Protein AF-A0A2N1RBL4-F1 (afdb_monomer_lite)

Secondary structure (DSSP, 8-state):
-----PPP-----------------S--------EEE-S-BTTTB-SSHHHHHHHHHS---TTPPPPPPPP-SSSEEEEE--S-HHHHHHHHHHHHHGGGG---SEEEEEEE--SPPPHHHHTTT--EEE-S-SEEEETTEEEEB-HHHHHHHHHHTTTTEEE-HHHHHH--TTGGGHHHHHHH-TTS-EEEEEE--SSHHHHHHHHHHHHHHHHH-TTEEEEEE--TT-HHHHHHHHHHHTTGGG-EEE-SSPPPP--------

pLDDT: mean 78.53, std 24.07, range [22.88, 98.62]

Radius of gyration: 20.46 Å; chains: 1; bounding box: 73×68×42 Å

Structure (mmCIF, N/CA/C/O backbone):
data_AF-A0A2N1RBL4-F1
#
_entry.id   AF-A0A2N1RBL4-F1
#
loop_
_atom_site.group_PDB
_atom_site.id
_atom_site.type_symbol
_atom_site.label_atom_id
_atom_site.label_alt_id
_atom_site.label_comp_id
_atom_site.label_asym_id
_atom_site.label_entity_id
_atom_site.label_seq_id
_atom_site.pdbx_PDB_ins_code
_atom_site.Cartn_x
_atom_site.Cartn_y
_atom_site.Cartn_z
_atom_site.occupancy
_atom_site.B_iso_or_equiv
_atom_site.auth_seq_id
_atom_site.auth_comp_id
_atom_site.auth_asym_id
_atom_site.auth_atom_id
_atom_site.pdbx_PDB_model_num
ATOM 1 N N . MET A 1 1 ? 53.430 10.108 20.666 1.00 41.19 1 MET A N 1
ATOM 2 C CA . MET A 1 1 ? 52.290 10.281 19.741 1.00 41.19 1 MET A CA 1
ATOM 3 C C . MET A 1 1 ? 51.708 8.903 19.470 1.00 41.19 1 MET A C 1
ATOM 5 O O . MET A 1 1 ? 52.152 8.215 18.561 1.00 41.19 1 MET A O 1
ATOM 9 N N . GLU A 1 2 ? 50.808 8.464 20.346 1.00 29.45 2 GLU A N 1
ATOM 10 C CA . GLU A 1 2 ? 50.141 7.161 20.265 1.00 29.45 2 GLU A CA 1
ATOM 11 C C . GLU A 1 2 ? 48.990 7.229 19.254 1.00 29.45 2 GLU A C 1
ATOM 13 O O . GLU A 1 2 ? 48.161 8.137 19.302 1.00 29.45 2 GLU A O 1
ATOM 18 N N . LYS A 1 3 ? 48.961 6.282 18.311 1.00 28.50 3 LYS A N 1
ATOM 19 C CA . LYS A 1 3 ? 47.853 6.088 17.370 1.00 28.50 3 LYS A CA 1
ATOM 20 C C . LYS A 1 3 ? 46.799 5.205 18.033 1.00 28.50 3 LYS A C 1
ATOM 22 O O . LYS A 1 3 ? 47.035 4.018 18.242 1.00 28.50 3 LYS A O 1
ATOM 27 N N . LEU A 1 4 ? 45.638 5.782 18.324 1.00 24.64 4 LEU A N 1
ATOM 28 C CA . LEU A 1 4 ? 44.443 5.050 18.729 1.00 24.64 4 LEU A CA 1
ATOM 29 C C . LEU A 1 4 ? 43.811 4.419 17.473 1.00 24.64 4 LEU A C 1
ATOM 31 O O . LEU A 1 4 ? 43.318 5.132 16.602 1.00 24.64 4 LEU A O 1
ATOM 35 N N . VAL A 1 5 ? 43.851 3.091 17.359 1.00 29.20 5 VAL A N 1
ATOM 36 C CA . VAL A 1 5 ? 43.103 2.330 16.345 1.00 29.20 5 VAL A CA 1
ATOM 37 C C . VAL A 1 5 ? 41.877 1.744 17.037 1.00 29.20 5 VAL A C 1
ATOM 39 O O . VAL A 1 5 ? 41.992 0.819 17.839 1.00 29.20 5 VAL A O 1
ATOM 42 N N . LEU A 1 6 ? 40.702 2.308 16.761 1.00 26.89 6 LEU A N 1
ATOM 43 C CA . LEU A 1 6 ? 39.425 1.771 17.225 1.00 26.89 6 LEU A CA 1
ATOM 44 C C . LEU A 1 6 ? 39.027 0.596 16.326 1.00 26.89 6 LEU A C 1
ATOM 46 O O . LEU A 1 6 ? 38.818 0.763 15.127 1.00 26.89 6 LEU A O 1
ATOM 50 N N . SER A 1 7 ? 38.946 -0.598 16.913 1.00 26.72 7 SER A N 1
ATOM 51 C CA . SER A 1 7 ? 38.422 -1.799 16.260 1.00 26.72 7 SER A CA 1
ATOM 52 C C . SER A 1 7 ? 36.915 -1.906 16.503 1.00 26.72 7 SER A C 1
ATOM 54 O O . SER A 1 7 ? 36.444 -1.796 17.633 1.00 26.72 7 SER A O 1
ATOM 56 N N . PHE A 1 8 ? 36.152 -2.099 15.427 1.00 25.06 8 PHE A N 1
ATOM 57 C CA . PHE A 1 8 ? 34.706 -2.308 15.464 1.00 25.06 8 PHE A CA 1
ATOM 58 C C . PHE A 1 8 ? 34.424 -3.817 15.528 1.00 25.06 8 PHE A C 1
ATOM 60 O O . PHE A 1 8 ? 34.928 -4.582 14.708 1.00 25.06 8 PHE A O 1
ATOM 67 N N . GLN A 1 9 ? 33.629 -4.256 16.503 1.00 28.84 9 GLN A N 1
ATOM 68 C CA . GLN A 1 9 ? 33.127 -5.630 16.615 1.00 28.84 9 GLN A CA 1
ATOM 69 C C . GLN A 1 9 ? 31.594 -5.579 16.556 1.00 28.84 9 GLN A C 1
ATOM 71 O O . GLN A 1 9 ? 30.995 -4.959 17.439 1.00 28.84 9 GLN A O 1
ATOM 76 N N . PRO A 1 10 ? 30.922 -6.225 15.586 1.00 32.78 10 PRO A N 1
ATOM 77 C CA . PRO A 1 10 ? 29.471 -6.299 15.601 1.00 32.78 10 PRO A CA 1
ATOM 78 C C . PRO A 1 10 ? 29.030 -7.410 16.564 1.00 32.78 10 PRO A C 1
ATOM 80 O O . PRO A 1 10 ? 29.245 -8.598 16.327 1.00 32.78 10 PRO A O 1
ATOM 83 N N . LYS A 1 11 ? 28.384 -7.030 17.671 1.00 33.91 11 LYS A N 1
ATOM 84 C CA . LYS A 1 11 ? 27.579 -7.945 18.489 1.00 33.91 11 LYS A CA 1
ATOM 85 C C . LYS A 1 11 ? 26.105 -7.737 18.156 1.00 33.91 11 LYS A C 1
ATOM 87 O O . LYS A 1 11 ? 25.535 -6.746 18.594 1.00 33.91 11 LYS A O 1
ATOM 92 N N . ARG A 1 12 ? 25.475 -8.721 17.511 1.00 32.00 12 ARG A N 1
ATOM 93 C CA . ARG A 1 12 ? 24.141 -9.231 17.884 1.00 32.00 12 ARG A CA 1
ATOM 94 C C . ARG A 1 12 ? 23.863 -10.539 17.139 1.00 32.00 12 ARG A C 1
ATOM 96 O O . ARG A 1 12 ? 23.992 -10.624 15.926 1.00 32.00 12 ARG A O 1
ATOM 103 N N . LYS A 1 13 ? 23.562 -11.584 17.915 1.00 32.25 13 LYS A N 1
ATOM 104 C CA . LYS A 1 13 ? 23.229 -12.930 17.438 1.00 32.25 13 LYS A CA 1
ATOM 105 C C . LYS A 1 13 ? 21.831 -12.907 16.820 1.00 32.25 13 LYS A C 1
ATOM 107 O O . LYS A 1 13 ? 20.878 -12.574 17.516 1.00 32.25 13 LYS A O 1
ATOM 112 N N . ILE A 1 14 ? 21.724 -13.317 15.561 1.00 34.28 14 ILE A N 1
ATOM 113 C CA . ILE A 1 14 ? 20.461 -13.694 14.918 1.00 34.28 14 ILE A CA 1
ATOM 114 C C . ILE A 1 14 ? 19.936 -14.943 15.641 1.00 34.28 14 ILE A C 1
ATOM 116 O O . ILE A 1 14 ? 20.649 -15.945 15.740 1.00 34.28 14 ILE A O 1
ATOM 120 N N . SER A 1 15 ? 18.718 -14.897 16.185 1.00 31.59 15 SER A N 1
ATOM 121 C CA . SER A 1 15 ? 18.073 -16.079 16.760 1.00 31.59 15 SER A CA 1
ATOM 122 C C . SER A 1 15 ? 17.459 -16.920 15.640 1.00 31.59 15 SER A C 1
ATOM 124 O O . SER A 1 15 ? 16.435 -16.552 15.074 1.00 31.59 15 SER A O 1
ATOM 126 N N . GLN A 1 16 ? 18.079 -18.055 15.323 1.00 34.53 16 GLN A N 1
ATOM 127 C CA . GLN A 1 16 ? 17.498 -19.074 14.448 1.00 34.53 16 GLN A CA 1
ATOM 128 C C . GLN A 1 16 ? 16.588 -19.986 15.282 1.00 34.53 16 GLN A C 1
ATOM 130 O O . GLN A 1 16 ? 17.065 -20.654 16.202 1.00 34.53 16 GLN A O 1
ATOM 135 N N . SER A 1 17 ? 15.294 -20.046 14.975 1.00 32.19 17 SER A N 1
ATOM 136 C CA . SER A 1 17 ? 14.406 -21.094 15.487 1.00 32.19 17 SER A CA 1
ATOM 137 C C . SER A 1 17 ? 14.477 -22.309 14.554 1.00 32.19 17 SER A C 1
ATOM 139 O O . SER A 1 17 ? 14.333 -22.201 13.338 1.00 32.19 17 SER A O 1
ATOM 141 N N . ARG A 1 18 ? 14.777 -23.484 15.120 1.00 28.66 18 ARG A N 1
ATOM 142 C CA . ARG A 1 18 ? 14.965 -24.744 14.389 1.00 28.66 18 ARG A CA 1
ATOM 143 C C . ARG A 1 18 ? 13.732 -25.622 14.579 1.00 28.66 18 ARG A C 1
ATOM 145 O O . ARG A 1 18 ? 13.537 -26.157 15.665 1.00 28.66 18 ARG A O 1
ATOM 152 N N . TRP A 1 19 ? 12.952 -25.818 13.521 1.00 34.06 19 TRP A N 1
ATOM 153 C CA . TRP A 1 19 ? 11.928 -26.862 13.458 1.00 34.06 19 TRP A CA 1
ATOM 154 C C . TRP A 1 19 ? 12.437 -27.985 12.555 1.00 34.06 19 TRP A C 1
ATOM 156 O O . TRP A 1 19 ? 12.765 -27.752 11.395 1.00 34.06 19 TRP A O 1
ATOM 166 N N . THR A 1 20 ? 12.560 -29.198 13.094 1.00 29.75 20 THR A N 1
ATOM 167 C CA . THR A 1 20 ? 12.921 -30.394 12.322 1.00 29.75 20 THR A CA 1
ATOM 168 C C . THR A 1 20 ? 11.678 -31.242 12.102 1.00 29.75 20 THR A C 1
ATOM 170 O O . THR A 1 20 ? 11.173 -31.841 13.051 1.00 29.75 20 THR A O 1
ATOM 173 N N . THR A 1 21 ? 11.206 -31.342 10.863 1.00 34.72 21 THR A N 1
ATOM 174 C CA . THR A 1 21 ? 10.344 -32.451 10.448 1.00 34.72 21 THR A CA 1
ATOM 175 C C . THR A 1 21 ? 11.238 -33.616 10.031 1.00 34.72 21 THR A C 1
ATOM 177 O O . THR A 1 21 ? 12.222 -33.456 9.307 1.00 34.72 21 THR A O 1
ATOM 180 N N . SER A 1 22 ? 10.962 -34.795 10.579 1.00 35.44 22 SER A N 1
ATOM 181 C CA . SER A 1 22 ? 11.717 -36.010 10.296 1.00 35.44 22 SER A CA 1
ATOM 182 C C . SER A 1 22 ? 11.120 -36.728 9.087 1.00 35.44 22 SER A C 1
ATOM 184 O O . SER A 1 22 ? 9.918 -36.958 9.024 1.00 35.44 22 SER A O 1
ATOM 186 N N . GLY A 1 23 ? 11.989 -37.122 8.152 1.00 35.78 23 GLY A N 1
ATOM 187 C CA . GLY A 1 23 ? 11.701 -38.181 7.186 1.00 35.78 23 GLY A CA 1
ATOM 188 C C . GLY A 1 23 ? 11.411 -37.731 5.756 1.00 35.78 23 GLY A C 1
ATOM 189 O O . GLY A 1 23 ? 10.268 -37.770 5.329 1.00 35.78 23 GLY A O 1
ATOM 190 N N . CYS A 1 24 ? 12.460 -37.386 5.004 1.00 32.69 24 CYS A N 1
ATOM 191 C CA . CYS A 1 24 ? 12.748 -37.875 3.643 1.00 32.69 24 CYS A CA 1
ATOM 192 C C . CYS A 1 24 ? 14.072 -37.251 3.166 1.00 32.69 24 CYS A C 1
ATOM 194 O O . CYS A 1 24 ? 14.292 -36.050 3.302 1.00 32.69 24 CYS A O 1
ATOM 196 N N . LYS A 1 25 ? 14.995 -38.067 2.643 1.00 44.09 25 LYS A N 1
ATOM 197 C CA . LYS A 1 25 ? 16.230 -37.576 2.013 1.00 44.09 25 LYS A CA 1
ATOM 198 C C . LYS A 1 25 ? 15.869 -36.884 0.697 1.00 44.09 25 LYS A C 1
ATOM 200 O O . LYS A 1 25 ? 15.376 -37.549 -0.205 1.00 44.09 25 LYS A O 1
ATOM 205 N N . GLY A 1 26 ? 16.188 -35.599 0.583 1.00 39.34 26 GLY A N 1
ATOM 206 C CA . GLY A 1 26 ? 16.157 -34.869 -0.684 1.00 39.34 26 GLY A CA 1
ATOM 207 C C . GLY A 1 26 ? 15.805 -33.403 -0.483 1.00 39.34 26 GLY A C 1
ATOM 208 O O . GLY A 1 26 ? 14.635 -33.064 -0.494 1.00 39.34 26 GLY A O 1
ATOM 209 N N . TYR A 1 27 ? 16.833 -32.571 -0.286 1.00 35.19 27 TYR A N 1
ATOM 210 C CA . TYR A 1 27 ? 16.792 -31.102 -0.290 1.00 35.19 27 TYR A CA 1
ATOM 211 C C . TYR A 1 27 ? 15.695 -30.458 0.577 1.00 35.19 27 TYR A C 1
ATOM 213 O O . TYR A 1 27 ? 14.603 -30.149 0.114 1.00 35.19 27 TYR A O 1
ATOM 221 N N . SER A 1 28 ? 16.019 -30.140 1.835 1.00 36.28 28 SER A N 1
ATOM 222 C CA . SER A 1 28 ? 15.270 -29.110 2.556 1.00 36.28 28 SER A CA 1
ATOM 223 C C . SER A 1 28 ? 15.621 -27.758 1.934 1.00 36.28 28 SER A C 1
ATOM 225 O O . SER A 1 28 ? 16.677 -27.198 2.237 1.00 36.28 28 SER A O 1
ATOM 227 N N . LEU A 1 29 ? 14.768 -27.241 1.049 1.00 40.47 29 LEU A N 1
ATOM 228 C CA . LEU A 1 29 ? 14.768 -25.816 0.740 1.00 40.47 29 LEU A CA 1
ATOM 229 C C . LEU A 1 29 ? 14.481 -25.095 2.061 1.00 40.47 29 LEU A C 1
ATOM 231 O O . LEU A 1 29 ? 13.359 -25.119 2.562 1.00 40.47 29 LEU A O 1
ATOM 235 N N . GLN A 1 30 ? 15.513 -24.517 2.676 1.00 39.03 30 GLN A N 1
ATOM 236 C CA . GLN A 1 30 ? 15.299 -23.526 3.718 1.00 39.03 30 GLN A CA 1
ATOM 237 C C . GLN A 1 30 ? 14.756 -22.292 3.007 1.00 39.03 30 GLN A C 1
ATOM 239 O O . GLN A 1 30 ? 15.516 -21.476 2.498 1.00 39.03 30 GLN A O 1
ATOM 244 N N . VAL A 1 31 ? 13.431 -22.196 2.908 1.00 45.84 31 VAL A N 1
ATOM 245 C CA . VAL A 1 31 ? 12.782 -20.940 2.547 1.00 45.84 31 VAL A CA 1
ATOM 246 C C . VAL A 1 31 ? 12.999 -20.021 3.739 1.00 45.84 31 VAL A C 1
ATOM 248 O O . VAL A 1 31 ? 12.303 -20.107 4.750 1.00 45.84 31 VAL A O 1
ATOM 251 N N . THR A 1 32 ? 14.045 -19.206 3.673 1.00 48.72 32 THR A N 1
ATOM 252 C CA . THR A 1 32 ? 14.208 -18.092 4.602 1.00 48.72 32 THR A CA 1
ATOM 253 C C . THR A 1 32 ? 13.066 -17.138 4.289 1.00 48.72 32 THR A C 1
ATOM 255 O O . THR A 1 32 ? 13.082 -16.497 3.244 1.00 48.72 32 THR A O 1
ATOM 258 N N . MET A 1 33 ? 12.034 -17.104 5.133 1.00 56.66 33 MET A N 1
ATOM 259 C CA . MET A 1 33 ? 10.999 -16.080 5.020 1.00 56.66 33 MET A CA 1
ATOM 260 C C . MET A 1 33 ? 11.686 -14.740 5.278 1.00 56.66 33 MET A C 1
ATOM 262 O O . MET A 1 33 ? 12.126 -14.464 6.395 1.00 56.66 33 MET A O 1
ATOM 266 N N . THR A 1 34 ? 11.861 -13.951 4.224 1.00 75.62 34 THR A N 1
ATOM 267 C CA . THR A 1 34 ? 12.304 -12.564 4.320 1.00 75.62 34 THR A CA 1
ATOM 268 C C . THR A 1 34 ? 11.145 -11.729 4.855 1.00 75.62 34 THR A C 1
ATOM 270 O O . THR A 1 34 ? 9.982 -11.915 4.468 1.00 75.62 34 THR A O 1
ATOM 273 N N . HIS A 1 35 ? 11.462 -10.908 5.855 1.00 90.12 35 HIS A N 1
ATOM 274 C CA . HIS A 1 35 ? 10.525 -10.028 6.537 1.00 90.12 35 HIS A CA 1
ATOM 275 C C . HIS A 1 35 ? 11.004 -8.589 6.342 1.00 90.12 35 HIS A C 1
ATOM 277 O O . HIS A 1 35 ? 12.156 -8.282 6.664 1.00 90.12 35 HIS A O 1
ATOM 283 N N . LEU A 1 36 ? 10.103 -7.712 5.910 1.00 95.06 36 LEU A N 1
ATOM 284 C CA . LEU A 1 36 ? 10.269 -6.276 6.082 1.00 95.06 36 LEU A CA 1
ATOM 285 C C . LEU A 1 36 ? 10.003 -5.913 7.541 1.00 95.06 36 LEU A C 1
ATOM 287 O O . LEU A 1 36 ? 9.156 -6.517 8.205 1.00 95.06 36 LEU A O 1
ATOM 291 N N . ILE A 1 37 ? 10.716 -4.910 8.032 1.00 95.75 37 ILE A N 1
ATOM 292 C CA . ILE A 1 37 ? 10.518 -4.328 9.356 1.00 95.75 37 ILE A CA 1
ATOM 293 C C . ILE A 1 37 ? 10.212 -2.850 9.137 1.00 95.75 37 ILE A C 1
ATOM 295 O O . ILE A 1 37 ? 10.810 -2.211 8.279 1.00 95.75 37 ILE A O 1
ATOM 299 N N . SER A 1 38 ? 9.239 -2.323 9.870 1.00 95.19 38 SER A N 1
ATOM 300 C CA . SER A 1 38 ? 8.962 -0.892 9.922 1.00 95.19 38 SER A CA 1
ATOM 301 C C . SER A 1 38 ? 10.150 -0.121 10.501 1.00 95.19 38 SER A C 1
ATOM 303 O O . SER A 1 38 ? 10.511 -0.332 11.660 1.00 95.19 38 SER A O 1
ATOM 305 N N . GLU A 1 39 ? 10.708 0.804 9.725 1.00 94.75 39 GLU A N 1
ATOM 306 C CA . GLU A 1 39 ? 11.885 1.603 10.104 1.00 94.75 39 GLU A CA 1
ATOM 307 C C . GLU A 1 39 ? 11.504 3.022 10.576 1.00 94.75 39 GLU A C 1
ATOM 309 O O . GLU A 1 39 ? 12.316 3.725 11.180 1.00 94.75 39 GLU A O 1
ATOM 314 N N . HIS A 1 40 ? 10.254 3.452 10.358 1.00 96.06 40 HIS A N 1
ATOM 315 C CA . HIS A 1 40 ? 9.807 4.835 10.585 1.00 96.06 40 HIS A CA 1
ATOM 316 C C . HIS A 1 40 ? 8.926 5.015 11.836 1.00 96.06 40 HIS A C 1
ATOM 318 O O . HIS A 1 40 ? 8.487 6.132 12.156 1.00 96.06 40 HIS A O 1
ATOM 324 N N . ALA A 1 41 ? 8.686 3.930 12.575 1.00 95.50 41 ALA A N 1
ATOM 325 C CA . ALA A 1 41 ? 8.018 3.952 13.870 1.00 95.50 41 ALA A CA 1
ATOM 326 C C . ALA A 1 41 ? 8.821 4.756 14.911 1.00 95.50 41 ALA A C 1
ATOM 328 O O . ALA A 1 41 ? 10.034 4.625 15.041 1.00 95.50 41 ALA A O 1
ATOM 329 N N . GLY A 1 42 ? 8.133 5.584 15.692 1.00 94.88 42 GLY A N 1
ATOM 330 C CA . GLY A 1 42 ? 8.728 6.539 16.632 1.00 94.88 42 GLY A CA 1
ATOM 331 C C . GLY A 1 42 ? 9.190 7.853 15.989 1.00 94.88 42 GLY A C 1
ATOM 332 O O . GLY A 1 42 ? 9.529 8.782 16.717 1.00 94.88 42 GLY A O 1
ATOM 333 N N . ILE A 1 43 ? 9.173 7.952 14.653 1.00 94.44 43 ILE A N 1
ATOM 334 C CA . ILE A 1 43 ? 9.518 9.172 13.906 1.00 94.44 43 ILE A CA 1
ATOM 335 C C . ILE A 1 43 ? 8.262 9.767 13.271 1.00 94.44 43 ILE A C 1
ATOM 337 O O . ILE A 1 43 ? 7.913 10.918 13.534 1.00 94.44 43 ILE A O 1
ATOM 341 N N . LEU A 1 44 ? 7.568 8.984 12.439 1.00 95.94 44 LEU A N 1
ATOM 342 C CA . LEU A 1 44 ? 6.414 9.465 11.673 1.00 95.94 44 LEU A CA 1
ATOM 343 C C . LEU A 1 44 ? 5.069 9.066 12.299 1.00 95.94 44 LEU A C 1
ATOM 345 O O . LEU A 1 44 ? 4.053 9.716 12.054 1.00 95.94 44 LEU A O 1
ATOM 349 N N . TYR A 1 45 ? 5.065 8.028 13.131 1.00 95.88 45 TYR A N 1
ATOM 350 C CA . TYR A 1 45 ? 3.921 7.539 13.902 1.00 95.88 45 TYR A CA 1
ATOM 351 C C . TYR A 1 45 ? 4.426 6.838 15.175 1.00 95.88 45 TYR A C 1
ATOM 353 O O . TYR A 1 45 ? 5.601 6.473 15.219 1.00 95.88 45 TYR A O 1
ATOM 361 N N . PRO A 1 46 ? 3.606 6.642 16.223 1.00 95.06 46 PRO A N 1
ATOM 362 C CA . PRO A 1 46 ? 4.091 6.048 17.469 1.00 95.06 46 PRO A CA 1
ATOM 363 C C . PRO A 1 46 ? 4.595 4.613 17.315 1.00 95.06 46 PRO A C 1
ATOM 365 O O . PRO A 1 46 ? 3.973 3.791 16.642 1.00 95.06 46 PRO A O 1
ATOM 368 N N . SER A 1 47 ? 5.701 4.306 17.992 1.00 95.12 47 SER A N 1
ATOM 369 C CA . SER A 1 47 ? 6.205 2.938 18.152 1.00 95.12 47 SER A CA 1
ATOM 370 C C . SER A 1 47 ? 5.564 2.201 19.331 1.00 95.12 47 SER A C 1
ATOM 372 O O . SER A 1 47 ? 5.634 0.976 19.388 1.00 95.12 47 SER A O 1
ATOM 374 N N . ASP A 1 48 ? 4.928 2.914 20.264 1.00 95.69 48 ASP A N 1
ATOM 375 C CA . ASP A 1 48 ? 4.175 2.296 21.352 1.00 95.69 48 ASP A CA 1
ATOM 376 C C . ASP A 1 48 ? 2.817 1.778 20.855 1.00 95.69 48 ASP A C 1
ATOM 378 O O . ASP A 1 48 ? 2.023 2.510 20.259 1.00 95.69 48 ASP A O 1
ATOM 382 N N . LEU A 1 49 ? 2.541 0.496 21.110 1.00 92.31 49 LEU A N 1
ATOM 383 C CA . LEU A 1 49 ? 1.334 -0.181 20.632 1.00 92.31 49 LEU A CA 1
ATOM 384 C C . LEU A 1 49 ? 0.051 0.408 21.236 1.00 92.31 49 LEU A C 1
ATOM 386 O O . LEU A 1 49 ? -0.978 0.461 20.556 1.00 92.31 49 LEU A O 1
ATOM 390 N N . GLN A 1 50 ? 0.088 0.818 22.505 1.00 91.69 50 GLN A N 1
ATOM 391 C CA . GLN A 1 50 ? -1.084 1.362 23.179 1.00 91.69 50 GLN A CA 1
ATOM 392 C C . GLN A 1 50 ? -1.404 2.757 22.636 1.00 91.69 50 GLN A C 1
ATOM 394 O O . GLN A 1 50 ? -2.544 3.002 22.236 1.00 91.69 50 GLN A O 1
ATOM 399 N N . GLU A 1 51 ? -0.400 3.629 22.545 1.00 92.94 51 GLU A N 1
ATOM 400 C CA . GLU A 1 51 ? -0.527 4.962 21.957 1.00 92.94 51 GLU A CA 1
ATOM 401 C C . GLU A 1 51 ? -1.039 4.880 20.511 1.00 92.94 51 GLU A C 1
ATOM 403 O O . GLU A 1 51 ? -2.017 5.543 20.149 1.00 92.94 51 GLU A O 1
ATOM 408 N N . LEU A 1 52 ? -0.440 4.004 19.698 1.00 92.56 52 LEU A N 1
ATOM 409 C CA . LEU A 1 52 ? -0.850 3.766 18.315 1.00 92.56 52 LEU A CA 1
ATOM 410 C C . LEU A 1 52 ? -2.309 3.299 18.232 1.00 92.56 52 LEU A C 1
ATOM 412 O O . LEU A 1 52 ? -3.094 3.809 17.427 1.00 92.56 52 LEU A O 1
ATOM 416 N N . GLY A 1 53 ? -2.695 2.358 19.096 1.00 89.69 53 GLY A N 1
ATOM 417 C CA . GLY A 1 53 ? -4.066 1.875 19.203 1.00 89.69 53 GLY A CA 1
ATOM 418 C C . GLY A 1 53 ? -5.048 2.995 19.540 1.00 89.69 53 GLY A C 1
ATOM 419 O O . GLY A 1 53 ? -6.073 3.133 18.871 1.00 89.69 53 GLY A O 1
ATOM 420 N N . GLU A 1 54 ? -4.739 3.832 20.527 1.00 89.19 54 GLU A N 1
ATOM 421 C CA . GLU A 1 54 ? -5.581 4.963 20.929 1.00 89.19 54 GLU A CA 1
ATOM 422 C C . GLU A 1 54 ? -5.717 6.007 19.810 1.00 89.19 54 GLU A C 1
ATOM 424 O O . GLU A 1 54 ? -6.825 6.486 19.541 1.00 89.19 54 GLU A O 1
ATOM 429 N N . LEU A 1 55 ? -4.631 6.316 19.096 1.00 88.69 55 LEU A N 1
ATOM 430 C CA . LEU A 1 55 ? -4.646 7.241 17.958 1.00 88.69 55 LEU A CA 1
ATOM 431 C C . LEU A 1 55 ? -5.397 6.706 16.739 1.00 88.69 55 LEU A C 1
ATOM 433 O O . LEU A 1 55 ? -5.910 7.501 15.958 1.00 88.69 55 LEU A O 1
ATOM 437 N N . ILE A 1 56 ? -5.534 5.400 16.551 1.00 87.50 56 ILE A N 1
ATOM 438 C CA . ILE A 1 56 ? -6.307 4.870 15.415 1.00 87.50 56 ILE A CA 1
ATOM 439 C C . ILE A 1 56 ? -7.775 4.652 15.804 1.00 87.50 56 ILE A C 1
ATOM 441 O O . ILE A 1 56 ? -8.667 4.791 14.970 1.00 87.50 56 ILE A O 1
ATOM 445 N N . THR A 1 57 ? -8.047 4.335 17.074 1.00 77.38 57 THR A N 1
ATOM 446 C CA . THR A 1 57 ? -9.365 3.844 17.521 1.00 77.38 57 THR A CA 1
ATOM 447 C C . THR A 1 57 ? -10.205 4.835 18.301 1.00 77.38 57 THR A C 1
ATOM 449 O O . THR A 1 57 ? -11.401 4.578 18.473 1.00 77.38 57 THR A O 1
ATOM 452 N N . SER A 1 58 ? -9.626 5.920 18.827 1.00 58.69 58 SER A N 1
ATOM 453 C CA . SER A 1 58 ? -10.401 6.799 19.698 1.00 58.69 58 SER A CA 1
ATOM 454 C C . SER A 1 58 ? -11.634 7.307 18.956 1.00 58.69 58 SER A C 1
ATOM 456 O O . SER A 1 58 ? -11.513 7.761 17.817 1.00 58.69 58 SER A O 1
ATOM 458 N N . LYS A 1 59 ? -12.795 7.284 19.631 1.00 59.72 59 LYS A N 1
ATOM 459 C CA . LYS A 1 59 ? -13.997 8.017 19.206 1.00 59.72 59 LYS A CA 1
ATOM 460 C C . LYS A 1 59 ? -13.594 9.387 18.665 1.00 59.72 59 LYS A C 1
ATOM 462 O O . LYS A 1 59 ? -12.678 9.991 19.227 1.00 59.72 59 LYS A O 1
ATOM 467 N N . TRP A 1 60 ? -14.292 9.836 17.621 1.00 61.44 60 TRP A N 1
ATOM 468 C CA . TRP A 1 60 ? -14.068 11.131 16.981 1.00 61.44 60 TRP A CA 1
ATOM 469 C C . TRP A 1 60 ? -13.725 12.202 18.022 1.00 61.44 60 TRP A C 1
ATOM 471 O O . TRP A 1 60 ? -14.511 12.470 18.935 1.00 61.44 60 TRP A O 1
ATOM 481 N N . ARG A 1 61 ? -12.510 12.734 17.938 1.00 64.44 61 ARG A N 1
ATOM 482 C CA . ARG A 1 61 ? -11.968 13.751 18.835 1.00 64.44 61 ARG A CA 1
ATOM 483 C C . ARG A 1 61 ? -12.306 15.139 18.302 1.00 64.44 61 ARG A C 1
ATOM 485 O O . ARG A 1 61 ? -12.640 15.322 17.133 1.00 64.44 61 ARG A O 1
ATOM 492 N N . ALA A 1 62 ? -12.186 16.141 19.168 1.00 53.94 62 ALA A N 1
ATOM 493 C CA . ALA A 1 62 ? -12.178 17.529 18.723 1.00 53.94 62 ALA A CA 1
ATOM 494 C C . ALA A 1 62 ? -11.048 17.720 17.693 1.00 53.94 62 ALA A C 1
ATOM 496 O O . ALA A 1 62 ? -9.895 17.418 17.993 1.00 53.94 62 ALA A O 1
ATOM 497 N N . GLY A 1 63 ? -11.393 18.181 16.488 1.00 62.22 63 GLY A N 1
ATOM 498 C CA . GLY A 1 63 ? -10.464 18.311 15.359 1.00 62.22 63 GLY A CA 1
ATOM 499 C C . GLY A 1 63 ? -10.521 17.173 14.332 1.00 62.22 63 GLY A C 1
ATOM 500 O O . GLY A 1 63 ? -9.949 17.328 13.256 1.00 62.22 63 GLY A O 1
ATOM 501 N N . ASP A 1 64 ? -11.235 16.073 14.602 1.00 72.62 64 ASP A N 1
ATOM 502 C CA . ASP A 1 64 ? -11.483 15.062 13.571 1.00 72.62 64 ASP A CA 1
ATOM 503 C C . ASP A 1 64 ? -12.448 15.611 12.507 1.00 72.62 64 ASP A C 1
ATOM 505 O O . ASP A 1 64 ? -13.459 16.255 12.807 1.00 72.62 64 ASP A O 1
ATOM 509 N N . LEU A 1 65 ? -12.133 15.340 11.242 1.00 79.06 65 LEU A N 1
ATOM 510 C CA . LEU A 1 65 ? -12.971 15.711 10.104 1.00 79.06 65 LEU A CA 1
ATOM 511 C C . LEU A 1 65 ? -14.223 14.821 10.064 1.00 79.06 65 LEU A C 1
ATOM 513 O O . LEU A 1 65 ? -14.135 13.651 10.434 1.00 79.06 65 LEU A O 1
ATOM 517 N N . PRO A 1 66 ? -15.394 15.311 9.615 1.00 82.25 66 PRO A N 1
ATOM 518 C CA . PRO A 1 66 ? -16.623 14.512 9.597 1.00 82.25 66 PRO A CA 1
ATOM 519 C C . PRO A 1 66 ? -16.438 13.213 8.794 1.00 82.25 66 PRO A C 1
ATOM 521 O O . PRO A 1 66 ? -15.730 13.236 7.786 1.00 82.25 66 PRO A O 1
ATOM 524 N N . PRO A 1 67 ? -17.056 12.086 9.194 1.00 81.56 67 PRO A N 1
ATOM 525 C CA . PRO A 1 67 ? -16.900 10.827 8.473 1.00 81.56 67 PRO A CA 1
ATOM 526 C C . PRO A 1 67 ? -17.367 10.968 7.021 1.00 81.56 67 PRO A C 1
ATOM 528 O O . PRO A 1 67 ? -18.318 11.696 6.723 1.00 81.56 67 PRO A O 1
ATOM 531 N N . LEU A 1 68 ? -16.695 10.260 6.116 1.00 84.12 68 LEU A N 1
ATOM 532 C CA . LEU A 1 68 ? -17.094 10.216 4.711 1.00 84.12 68 LEU A CA 1
ATOM 533 C C . LEU A 1 68 ? -18.253 9.240 4.523 1.00 84.12 68 LEU A C 1
ATOM 535 O O . LEU A 1 68 ? -18.527 8.383 5.366 1.00 84.12 68 LEU A O 1
ATOM 539 N N . LYS A 1 69 ? -18.940 9.368 3.386 1.00 84.75 69 LYS A N 1
ATOM 540 C CA . LYS A 1 69 ? -19.956 8.396 2.982 1.00 84.75 69 LYS A CA 1
ATOM 541 C C . LYS A 1 69 ? -19.319 6.993 2.947 1.00 84.75 69 LYS A C 1
ATOM 543 O O . LYS A 1 69 ? -18.227 6.864 2.402 1.00 84.75 69 LYS A O 1
ATOM 548 N N . PRO A 1 70 ? -19.971 5.952 3.491 1.00 88.12 70 PRO A N 1
ATOM 549 C CA . PRO A 1 70 ? -19.454 4.594 3.387 1.00 88.12 70 PRO A CA 1
ATOM 550 C C . PRO A 1 70 ? -19.365 4.133 1.931 1.00 88.12 70 PRO A C 1
ATOM 552 O O . PRO A 1 70 ? -20.291 4.385 1.150 1.00 88.12 70 PRO A O 1
ATOM 555 N N . LEU A 1 71 ? -18.280 3.432 1.604 1.00 87.50 71 LEU A N 1
ATOM 556 C CA . LEU A 1 71 ? -18.154 2.642 0.381 1.00 87.50 71 LEU A CA 1
ATOM 557 C C . LEU A 1 7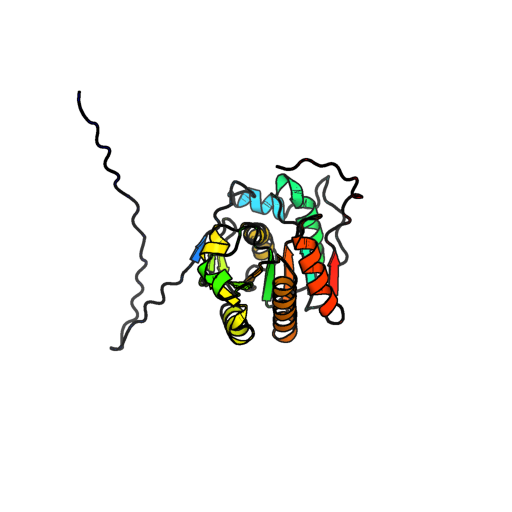1 ? -19.247 1.568 0.367 1.00 87.50 71 LEU A C 1
ATOM 559 O O . LEU A 1 71 ? -19.524 0.950 1.399 1.00 87.50 71 LEU A O 1
ATOM 563 N N . ARG A 1 72 ? -19.886 1.356 -0.787 1.00 87.69 72 ARG A N 1
ATOM 564 C CA . ARG A 1 72 ? -21.047 0.459 -0.921 1.00 87.69 72 ARG A CA 1
ATOM 565 C C . ARG A 1 72 ? -20.707 -0.879 -1.559 1.00 87.69 72 ARG A C 1
ATOM 567 O O . ARG A 1 72 ? -21.489 -1.819 -1.428 1.00 87.69 72 ARG A O 1
ATOM 574 N N . GLY A 1 73 ? -19.563 -0.979 -2.225 1.00 89.38 73 GLY A N 1
ATOM 575 C CA . GLY A 1 73 ? -19.110 -2.208 -2.861 1.00 89.38 73 GLY A CA 1
ATOM 576 C C . GLY A 1 73 ? -17.598 -2.272 -3.008 1.00 89.38 73 GLY A C 1
ATOM 577 O O . GLY A 1 73 ? -16.879 -1.346 -2.647 1.00 89.38 73 GLY A O 1
ATOM 578 N N . LEU A 1 74 ? -17.133 -3.403 -3.528 1.00 91.69 74 LEU A N 1
ATOM 579 C CA . LEU A 1 74 ? -15.758 -3.617 -3.959 1.00 91.69 74 LEU A CA 1
ATOM 580 C C . LEU A 1 74 ? -15.778 -4.073 -5.437 1.00 91.69 74 LEU A C 1
ATOM 582 O O . LEU A 1 74 ? -16.771 -4.687 -5.845 1.00 91.69 74 LEU A O 1
ATOM 586 N N . PRO A 1 75 ? -14.730 -3.782 -6.229 1.00 92.12 75 PRO A N 1
ATOM 587 C CA . PRO A 1 75 ? -13.511 -3.093 -5.818 1.00 92.12 75 PRO A CA 1
ATOM 588 C C . PRO A 1 75 ? -13.765 -1.597 -5.577 1.00 92.12 75 PRO A C 1
ATOM 590 O O . PRO A 1 75 ? -14.638 -0.992 -6.199 1.00 92.12 75 PRO A O 1
ATOM 593 N N . ALA A 1 76 ? -13.024 -1.008 -4.642 1.00 89.94 76 ALA A N 1
ATOM 594 C CA . ALA A 1 76 ? -13.153 0.407 -4.299 1.00 89.94 76 ALA A CA 1
ATOM 595 C C . ALA A 1 76 ? -11.797 1.031 -3.991 1.00 89.94 76 ALA A C 1
ATOM 597 O O . ALA A 1 76 ? -10.853 0.321 -3.646 1.00 89.94 76 ALA A O 1
ATOM 598 N N . ALA A 1 77 ? -11.721 2.358 -4.081 1.00 89.88 77 ALA A N 1
ATOM 599 C CA . ALA A 1 77 ? -10.511 3.113 -3.802 1.00 89.88 77 ALA A CA 1
ATOM 600 C C . ALA A 1 77 ? -10.733 4.241 -2.783 1.00 89.88 77 ALA A C 1
ATOM 602 O O . ALA A 1 77 ? -11.737 4.955 -2.820 1.00 89.88 77 ALA A O 1
ATOM 603 N N . ILE A 1 78 ? -9.747 4.447 -1.913 1.00 90.12 78 ILE A N 1
ATOM 604 C CA . ILE A 1 78 ? -9.610 5.661 -1.100 1.00 90.12 78 ILE A CA 1
ATOM 605 C C . ILE A 1 78 ? -8.272 6.327 -1.407 1.00 90.12 78 ILE A C 1
ATOM 607 O O . ILE A 1 78 ? -7.279 5.648 -1.669 1.00 90.12 78 ILE A O 1
ATOM 611 N N . ILE A 1 79 ? -8.245 7.657 -1.356 1.00 89.38 79 ILE A N 1
ATOM 612 C CA . ILE A 1 79 ? -7.012 8.441 -1.482 1.00 89.38 79 ILE A CA 1
ATOM 613 C C . ILE A 1 79 ? -6.699 9.047 -0.121 1.00 89.38 79 ILE A C 1
ATOM 615 O O . ILE A 1 79 ? -7.570 9.663 0.498 1.00 89.38 79 ILE A O 1
ATOM 619 N N . VAL A 1 80 ? -5.467 8.861 0.343 1.00 90.25 80 VAL A N 1
ATOM 620 C CA . VAL A 1 80 ? -5.017 9.288 1.667 1.00 90.25 80 VAL A CA 1
ATOM 621 C C . VAL A 1 80 ? -3.650 9.969 1.606 1.00 90.25 80 VAL A C 1
ATOM 623 O O . VAL A 1 80 ? -2.802 9.540 0.829 1.00 90.25 80 VAL A O 1
ATOM 626 N N . PRO A 1 81 ? -3.399 11.001 2.427 1.00 92.00 81 PRO A N 1
ATOM 627 C CA . PRO A 1 81 ? -2.058 11.560 2.589 1.00 92.00 81 PRO A CA 1
ATOM 628 C C . PRO A 1 81 ? -1.131 10.605 3.357 1.00 92.00 81 PRO A C 1
ATOM 630 O O . PRO A 1 81 ? -1.593 9.707 4.059 1.00 92.00 81 PRO A O 1
ATOM 633 N N . HIS A 1 82 ? 0.176 10.852 3.275 1.00 92.81 82 HIS A N 1
ATOM 634 C CA . HIS A 1 82 ? 1.229 10.107 3.979 1.00 92.81 82 HIS A CA 1
ATOM 635 C C . HIS A 1 82 ? 2.268 11.028 4.636 1.00 92.81 82 HIS A C 1
ATOM 637 O O . HIS A 1 82 ? 3.461 10.735 4.662 1.00 92.81 82 HIS A O 1
ATOM 643 N N . ALA A 1 83 ? 1.830 12.169 5.166 1.00 91.06 83 ALA A N 1
ATOM 644 C CA . ALA A 1 83 ? 2.644 12.910 6.127 1.00 91.06 83 ALA A CA 1
ATOM 645 C C . ALA A 1 83 ? 2.695 12.161 7.476 1.00 91.06 83 ALA A C 1
ATOM 647 O O . ALA A 1 83 ? 2.003 11.164 7.687 1.00 91.06 83 ALA A O 1
ATOM 648 N N . SER A 1 84 ? 3.498 12.641 8.425 1.00 94.06 84 SER A N 1
ATOM 649 C CA . SER A 1 84 ? 3.485 12.079 9.780 1.00 94.06 84 SER A CA 1
ATOM 650 C C . SER A 1 84 ? 2.100 12.208 10.433 1.00 94.06 84 SER A C 1
ATOM 652 O O . SER A 1 84 ? 1.309 13.100 10.107 1.00 94.06 84 SER A O 1
ATOM 654 N N . TYR A 1 85 ? 1.801 11.342 11.407 1.00 93.19 85 TYR A N 1
ATOM 655 C CA . TYR A 1 85 ? 0.510 11.332 12.111 1.00 93.19 85 TYR A CA 1
ATOM 656 C C . TYR A 1 85 ? 0.196 12.673 12.786 1.00 93.19 85 TYR A C 1
ATOM 658 O O . TYR A 1 85 ? -0.965 13.053 12.900 1.00 93.19 85 TYR A O 1
ATOM 666 N N . THR A 1 86 ? 1.211 13.440 13.179 1.00 91.38 86 THR A N 1
ATOM 667 C CA . THR A 1 86 ? 1.012 14.788 13.727 1.00 91.38 86 THR A CA 1
ATOM 668 C C . THR A 1 86 ? 0.380 15.760 12.726 1.00 91.38 86 THR A C 1
ATOM 670 O O . THR A 1 86 ? -0.244 16.728 13.152 1.00 91.38 86 THR A O 1
ATOM 673 N N . HIS A 1 87 ? 0.493 15.496 11.421 1.00 90.06 87 H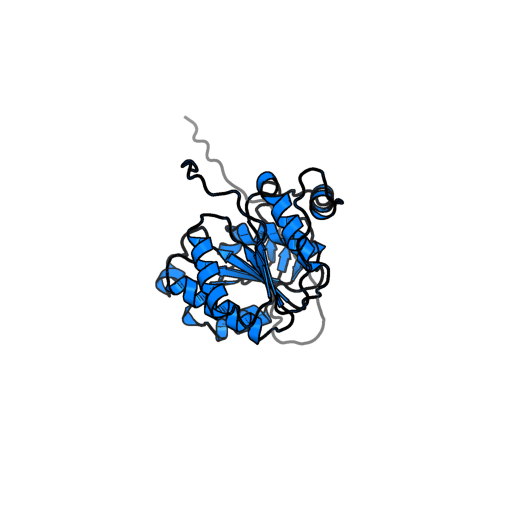IS A N 1
ATOM 674 C CA . HIS A 1 87 ? -0.000 16.369 10.356 1.00 90.06 87 HIS A CA 1
ATOM 675 C C . HIS A 1 87 ? -1.275 15.843 9.698 1.00 90.06 87 HIS A C 1
ATOM 677 O O . HIS A 1 87 ? -2.180 16.629 9.426 1.00 90.06 87 HIS A O 1
ATOM 683 N N . CYS A 1 88 ? -1.354 14.536 9.422 1.00 90.62 88 CYS A N 1
ATOM 684 C CA . CYS A 1 88 ? -2.418 13.998 8.569 1.00 90.62 88 CYS A CA 1
ATOM 685 C C . CYS A 1 88 ? -3.335 12.955 9.225 1.00 90.62 88 CYS A C 1
ATOM 687 O O . CYS A 1 88 ? -4.160 12.343 8.541 1.00 90.62 88 CYS A O 1
ATOM 689 N N . LEU A 1 89 ? -3.228 12.739 10.542 1.00 91.06 89 LEU A N 1
ATOM 690 C CA . LEU A 1 89 ? -4.076 11.772 11.248 1.00 91.06 89 LEU A CA 1
ATOM 691 C C . LEU A 1 89 ? -5.590 12.033 11.085 1.00 91.06 89 LEU A C 1
ATOM 693 O O . LEU A 1 89 ? -6.312 11.056 10.865 1.00 91.06 89 LEU A O 1
ATOM 697 N N . PRO A 1 90 ? -6.106 13.283 11.132 1.00 88.75 90 PRO A N 1
ATOM 698 C CA . PRO A 1 90 ? -7.534 13.537 10.911 1.00 88.75 90 PRO A CA 1
ATOM 699 C C . PRO A 1 90 ? -8.027 13.082 9.528 1.00 88.75 90 PRO A C 1
ATOM 701 O O . PRO A 1 90 ? -9.109 12.505 9.419 1.00 88.75 90 PRO A O 1
ATOM 704 N N . GLN A 1 91 ? -7.227 13.292 8.479 1.00 89.44 91 GLN A N 1
ATOM 705 C CA . GLN A 1 91 ? -7.527 12.885 7.103 1.00 89.44 91 GLN A CA 1
ATOM 706 C C . GLN A 1 91 ? -7.469 11.364 6.952 1.00 89.44 91 GLN A C 1
ATOM 708 O O . GLN A 1 91 ? -8.363 10.778 6.340 1.00 89.44 91 GLN A O 1
ATOM 713 N N . LEU A 1 92 ? -6.468 10.714 7.558 1.00 91.81 92 LEU A N 1
ATOM 714 C CA . LEU A 1 92 ? -6.366 9.253 7.590 1.00 91.81 92 LEU A CA 1
ATOM 715 C C . LEU A 1 92 ? -7.604 8.633 8.245 1.00 91.81 92 LEU A C 1
ATOM 717 O O . LEU A 1 92 ? -8.280 7.800 7.640 1.00 91.81 92 LEU A O 1
ATOM 721 N N . ARG A 1 93 ? -7.971 9.093 9.446 1.00 91.12 93 ARG A N 1
ATOM 722 C CA . ARG A 1 93 ? -9.177 8.633 10.151 1.00 91.12 93 ARG A CA 1
ATOM 723 C C . ARG A 1 93 ? -10.434 8.833 9.315 1.00 91.12 93 ARG A C 1
ATOM 725 O O . ARG A 1 93 ? -11.228 7.902 9.164 1.00 91.12 93 ARG A O 1
ATOM 732 N N . GLN A 1 94 ? -10.602 10.024 8.747 1.00 89.12 94 GLN A N 1
ATOM 733 C CA . GLN A 1 94 ? -11.745 10.351 7.903 1.00 89.12 94 GLN A CA 1
ATOM 734 C C . GLN A 1 94 ? -11.845 9.413 6.690 1.00 89.12 94 GLN A C 1
ATOM 736 O O . GLN A 1 94 ? -12.920 8.866 6.441 1.00 89.12 94 GLN A O 1
ATOM 741 N N . ALA A 1 95 ? -10.755 9.176 5.961 1.00 90.38 95 ALA A N 1
ATOM 742 C CA . ALA A 1 95 ? -10.767 8.296 4.797 1.00 90.38 95 ALA A CA 1
ATOM 743 C C . ALA A 1 95 ? -11.069 6.840 5.177 1.00 90.38 95 ALA A C 1
ATOM 745 O O . ALA A 1 95 ? -11.982 6.232 4.612 1.00 90.38 95 ALA A O 1
ATOM 746 N N . PHE A 1 96 ? -10.391 6.302 6.198 1.00 92.31 96 PHE A N 1
ATOM 747 C CA . PHE A 1 96 ? -10.636 4.937 6.672 1.00 92.31 96 PHE A CA 1
ATOM 748 C C . PHE A 1 96 ? -12.054 4.747 7.231 1.00 92.31 96 PHE A C 1
ATOM 750 O O . PHE A 1 96 ? -12.574 3.630 7.169 1.00 92.31 96 PHE A O 1
ATOM 757 N N . SER A 1 97 ? -12.732 5.810 7.687 1.00 90.31 97 SER A N 1
ATOM 758 C CA . SER A 1 97 ? -14.138 5.720 8.112 1.00 90.31 97 SER A CA 1
ATOM 759 C C . SER A 1 97 ? -15.094 5.297 6.995 1.00 90.31 97 SER A C 1
ATOM 761 O O . SER A 1 97 ? -16.080 4.607 7.250 1.00 90.31 97 SER A O 1
ATOM 763 N N . SER A 1 98 ? -14.775 5.619 5.738 1.00 89.88 98 SER A N 1
ATOM 764 C CA . SER A 1 98 ? -15.584 5.176 4.595 1.00 89.88 98 SER A CA 1
ATOM 765 C C . SER A 1 98 ? -15.545 3.658 4.391 1.00 89.88 98 SER A C 1
ATOM 767 O O . SER A 1 98 ? -16.425 3.087 3.753 1.00 89.88 98 SER A O 1
ATOM 769 N N . THR A 1 99 ? -14.553 2.979 4.970 1.00 92.81 99 THR A N 1
ATOM 770 C CA . THR A 1 99 ? -14.321 1.548 4.762 1.00 92.81 99 THR A CA 1
ATOM 771 C C . THR A 1 99 ? -15.075 0.661 5.757 1.00 92.81 99 THR A C 1
ATOM 773 O O . THR A 1 99 ? -14.933 -0.560 5.719 1.00 92.81 99 THR A O 1
ATOM 776 N N . PHE A 1 100 ? -15.863 1.225 6.683 1.00 90.31 100 PHE A N 1
ATOM 777 C CA . PHE A 1 100 ? -16.509 0.458 7.760 1.00 90.31 100 PHE A CA 1
ATOM 778 C C . PHE A 1 100 ? -17.531 -0.585 7.283 1.00 90.31 100 PHE A C 1
ATOM 780 O O . PHE A 1 100 ? -17.730 -1.584 7.970 1.00 90.31 100 PHE A O 1
ATOM 787 N N . GLU A 1 101 ? -18.134 -0.399 6.109 1.00 92.31 101 GLU A N 1
ATOM 788 C CA . GLU A 1 101 ? -19.160 -1.310 5.578 1.00 92.31 101 GLU A CA 1
ATOM 789 C C . GLU A 1 101 ? -18.615 -2.358 4.591 1.00 92.31 101 GLU A C 1
ATOM 791 O O . GLU A 1 101 ? -19.335 -3.287 4.228 1.00 92.31 101 GLU A O 1
ATOM 796 N N . VAL A 1 102 ? -17.342 -2.263 4.188 1.00 93.50 102 VAL A N 1
ATOM 797 C CA . VAL A 1 102 ? -16.719 -3.206 3.245 1.00 93.50 102 VAL A CA 1
ATOM 798 C C . VAL A 1 102 ? -15.832 -4.236 3.950 1.00 93.50 102 VAL A C 1
ATOM 800 O O . VAL A 1 102 ? -15.298 -3.998 5.037 1.00 93.50 102 VAL A O 1
ATOM 803 N N . GLN A 1 103 ? -15.676 -5.398 3.314 1.00 96.44 103 GLN A N 1
ATOM 804 C CA . GLN A 1 103 ? -14.826 -6.507 3.760 1.00 96.44 103 GLN A CA 1
ATOM 805 C C . GLN A 1 103 ? -13.981 -6.994 2.572 1.00 96.44 103 GLN A C 1
ATOM 807 O O . GLN A 1 103 ? -14.441 -7.853 1.816 1.00 96.44 103 GLN A O 1
ATOM 812 N N . PRO A 1 104 ? -12.798 -6.397 2.343 1.00 97.50 104 PRO A N 1
ATOM 813 C CA . PRO A 1 104 ? -11.922 -6.796 1.254 1.00 97.50 104 PRO A CA 1
ATOM 814 C C . PRO A 1 104 ? -11.262 -8.151 1.513 1.00 97.50 104 PRO A C 1
ATOM 816 O O . PRO A 1 104 ? -11.026 -8.532 2.657 1.00 97.50 104 PRO A O 1
ATOM 819 N N . GLU A 1 105 ? -10.937 -8.851 0.429 1.00 98.00 105 GLU A N 1
ATOM 820 C CA . GLU A 1 105 ? -10.090 -10.056 0.432 1.00 98.00 105 GLU A CA 1
ATOM 821 C C . GLU A 1 105 ? -8.630 -9.723 0.080 1.00 98.00 105 GLU A C 1
ATOM 823 O O . GLU A 1 105 ? -7.743 -10.547 0.280 1.00 98.00 105 GLU A O 1
ATOM 828 N N . LEU A 1 106 ? -8.378 -8.501 -0.403 1.00 98.50 106 LEU A N 1
ATOM 829 C CA . LEU A 1 106 ? -7.056 -7.958 -0.700 1.00 98.50 106 LEU A CA 1
ATOM 830 C C . LEU A 1 106 ? -7.036 -6.453 -0.404 1.00 98.50 106 LEU A C 1
ATOM 832 O O . LEU A 1 106 ? -7.980 -5.737 -0.753 1.00 98.50 106 LEU A O 1
ATOM 836 N N . ILE A 1 107 ? -5.952 -5.960 0.191 1.00 98.44 107 ILE A N 1
ATOM 837 C CA . ILE A 1 107 ? -5.685 -4.521 0.298 1.00 98.44 107 ILE A CA 1
ATOM 838 C C . ILE A 1 107 ? -4.495 -4.197 -0.589 1.00 98.44 107 ILE A C 1
ATOM 840 O O . ILE A 1 107 ? -3.391 -4.650 -0.312 1.00 98.44 107 ILE A O 1
ATOM 844 N N . ALA A 1 108 ? -4.697 -3.396 -1.629 1.00 98.25 108 ALA A N 1
ATOM 845 C CA . ALA A 1 108 ? -3.604 -2.888 -2.447 1.00 98.25 108 ALA A CA 1
ATOM 846 C C . ALA A 1 108 ? -3.246 -1.475 -1.985 1.00 98.25 108 ALA A C 1
ATOM 848 O O . ALA A 1 108 ? -4.089 -0.583 -2.059 1.00 98.25 108 ALA A O 1
ATOM 849 N N . VAL A 1 109 ? -2.019 -1.263 -1.510 1.00 98.00 109 VAL A N 1
ATOM 850 C CA . VAL A 1 109 ? -1.535 0.068 -1.120 1.00 98.00 109 VAL A CA 1
ATOM 851 C C . VAL A 1 109 ? -0.551 0.544 -2.166 1.00 98.00 109 VAL A C 1
ATOM 853 O O . VAL A 1 109 ? 0.506 -0.055 -2.342 1.00 98.00 109 VAL A O 1
ATOM 856 N N . LEU A 1 110 ? -0.914 1.614 -2.859 1.00 96.31 110 LEU A N 1
ATOM 857 C CA . LEU A 1 110 ? -0.116 2.195 -3.922 1.00 96.31 110 LEU A CA 1
ATOM 858 C C . LEU A 1 110 ? 0.440 3.528 -3.440 1.00 96.31 110 LEU A C 1
ATOM 860 O O . LEU A 1 110 ? -0.321 4.380 -2.983 1.00 96.31 110 LEU A O 1
ATOM 864 N N . ALA A 1 111 ? 1.746 3.724 -3.549 1.00 95.50 111 ALA A N 1
ATOM 865 C CA . ALA A 1 111 ? 2.396 4.967 -3.155 1.00 95.50 111 ALA A CA 1
ATOM 866 C C . ALA A 1 111 ? 3.448 5.394 -4.186 1.00 95.50 111 ALA A C 1
ATOM 868 O O . ALA A 1 111 ? 3.954 4.552 -4.935 1.00 95.50 111 ALA A O 1
ATOM 869 N N . PRO A 1 112 ? 3.768 6.696 -4.270 1.00 93.75 112 PRO A N 1
ATOM 870 C CA . PRO A 1 112 ? 4.902 7.137 -5.062 1.00 93.75 112 PRO A CA 1
ATOM 871 C C . PRO A 1 112 ? 6.210 6.630 -4.458 1.00 93.75 112 PRO A C 1
ATOM 873 O O . PRO A 1 112 ? 6.325 6.469 -3.244 1.00 93.75 112 PRO A O 1
ATOM 876 N N . LEU A 1 113 ? 7.209 6.453 -5.314 1.00 94.25 113 LEU A N 1
ATOM 877 C CA . LEU A 1 113 ? 8.599 6.372 -4.903 1.00 94.25 113 LEU A CA 1
ATOM 878 C C . LEU A 1 113 ? 9.170 7.799 -4.823 1.00 94.25 113 LEU A C 1
ATOM 880 O O . LEU A 1 113 ? 9.302 8.470 -5.848 1.00 94.25 113 LEU A O 1
ATOM 884 N N . HIS A 1 114 ? 9.485 8.291 -3.619 1.00 91.56 114 HIS A N 1
ATOM 885 C CA . HIS A 1 114 ? 10.006 9.657 -3.446 1.00 91.56 114 HIS A CA 1
ATOM 886 C C . HIS A 1 114 ? 11.468 9.797 -3.867 1.00 91.56 114 HIS A C 1
ATOM 888 O O . HIS A 1 114 ? 11.921 10.883 -4.242 1.00 91.56 114 HIS A O 1
ATOM 894 N N . ARG A 1 115 ? 12.230 8.709 -3.764 1.00 90.50 115 ARG A N 1
ATOM 895 C CA . ARG A 1 115 ? 13.629 8.662 -4.180 1.00 90.50 115 ARG A CA 1
ATOM 896 C C . ARG A 1 115 ? 13.748 8.289 -5.653 1.00 90.50 115 ARG A C 1
ATOM 898 O O . ARG A 1 115 ? 12.894 7.585 -6.178 1.00 90.50 115 ARG A O 1
ATOM 905 N N . PRO A 1 116 ? 14.823 8.717 -6.331 1.00 89.75 116 PRO A N 1
ATOM 906 C CA . PRO A 1 116 ? 15.132 8.176 -7.642 1.00 89.75 116 PRO A CA 1
ATOM 907 C C . PRO A 1 116 ? 15.243 6.652 -7.581 1.00 89.75 116 PRO A C 1
ATOM 909 O O . PRO A 1 116 ? 15.844 6.106 -6.654 1.00 89.75 116 PRO A O 1
ATOM 912 N N . CYS A 1 117 ? 14.694 5.990 -8.595 1.00 92.19 117 CYS A N 1
ATOM 913 C CA . CYS A 1 117 ? 14.886 4.566 -8.814 1.00 92.19 117 CYS A CA 1
ATOM 914 C C . CYS A 1 117 ? 16.387 4.212 -8.845 1.00 92.19 117 CYS A C 1
ATOM 916 O O . CYS A 1 117 ? 17.218 5.013 -9.299 1.00 92.19 117 CYS A O 1
ATOM 918 N N . LEU A 1 118 ? 16.748 3.016 -8.363 1.00 94.38 118 LEU A N 1
ATOM 919 C CA . LEU A 1 118 ? 18.115 2.520 -8.476 1.00 94.38 118 LEU A CA 1
ATOM 920 C C . LEU A 1 118 ? 18.527 2.503 -9.943 1.00 94.38 118 LEU A C 1
ATOM 922 O O . LEU A 1 118 ? 17.751 2.156 -10.831 1.00 94.38 118 LEU A O 1
ATOM 926 N N . ARG A 1 119 ? 19.785 2.860 -10.204 1.00 93.94 119 ARG A N 1
ATOM 927 C CA . ARG A 1 119 ? 20.281 2.995 -11.575 1.00 93.94 119 ARG A CA 1
ATOM 928 C C . ARG A 1 119 ? 20.073 1.723 -12.400 1.00 93.94 119 ARG A C 1
ATOM 930 O O . ARG A 1 119 ? 19.674 1.814 -13.551 1.00 93.94 119 ARG A O 1
ATOM 937 N N . GLU A 1 120 ? 20.330 0.554 -11.822 1.00 94.69 120 GLU A N 1
ATOM 938 C CA . GLU A 1 120 ? 20.143 -0.739 -12.491 1.00 94.69 120 GLU A CA 1
ATOM 939 C C . GLU A 1 120 ? 18.698 -1.042 -12.899 1.00 94.69 120 GLU A C 1
ATOM 941 O O . GLU A 1 120 ? 18.479 -1.769 -13.869 1.00 94.69 120 GLU A O 1
ATOM 946 N N . ASP A 1 121 ? 17.730 -0.493 -12.176 1.00 94.88 121 ASP A N 1
ATOM 947 C CA . ASP A 1 121 ? 16.305 -0.668 -12.424 1.00 94.88 121 ASP A CA 1
ATOM 948 C C . ASP A 1 121 ? 15.811 0.382 -13.420 1.00 94.88 121 ASP A C 1
ATOM 950 O O . ASP A 1 121 ? 15.128 0.043 -14.390 1.00 94.88 121 ASP A O 1
ATOM 954 N N . ALA A 1 122 ? 16.276 1.624 -13.273 1.00 91.75 122 ALA A N 1
ATOM 955 C CA . ALA A 1 122 ? 16.051 2.696 -14.235 1.00 91.75 122 ALA A CA 1
ATOM 956 C C . ALA A 1 122 ? 16.606 2.340 -15.629 1.00 91.75 122 ALA A C 1
ATOM 958 O O . ALA A 1 122 ? 15.903 2.492 -16.628 1.00 91.75 122 ALA A O 1
ATOM 959 N N . ASP A 1 123 ? 17.821 1.781 -15.707 1.00 94.38 123 ASP A N 1
ATOM 960 C CA . ASP A 1 123 ? 18.454 1.339 -16.961 1.00 94.38 123 ASP A CA 1
ATOM 961 C C . ASP A 1 123 ? 17.654 0.206 -17.648 1.00 94.38 123 ASP A C 1
ATOM 963 O O . ASP A 1 123 ? 17.736 0.029 -18.865 1.00 94.38 123 ASP A O 1
ATOM 967 N N . LYS A 1 124 ? 16.848 -0.550 -16.886 1.00 93.75 124 LYS A N 1
ATOM 968 C CA . LYS A 1 124 ? 15.938 -1.596 -17.388 1.00 93.75 124 LYS A CA 1
ATOM 969 C C . LYS A 1 124 ? 14.511 -1.090 -17.647 1.00 93.75 124 LYS A C 1
ATOM 971 O O . LYS A 1 124 ? 13.682 -1.881 -18.089 1.00 93.75 124 LYS A O 1
ATOM 976 N N . GLY A 1 125 ? 14.219 0.183 -17.372 1.00 91.88 125 GLY A N 1
ATOM 977 C CA . GLY A 1 125 ? 12.884 0.771 -17.517 1.00 91.88 125 GLY A CA 1
ATOM 978 C C . GLY A 1 125 ? 11.884 0.369 -16.427 1.00 91.88 125 GLY A C 1
ATOM 979 O O . GLY A 1 125 ? 10.677 0.480 -16.640 1.00 91.88 125 GLY A O 1
ATOM 980 N N . ARG A 1 126 ? 12.357 -0.104 -15.267 1.00 95.31 126 ARG A N 1
ATOM 981 C CA . ARG A 1 126 ? 11.489 -0.463 -14.139 1.00 95.31 126 ARG A CA 1
ATOM 982 C C . ARG A 1 126 ? 10.922 0.794 -13.497 1.00 95.31 126 ARG A C 1
ATOM 984 O O . ARG A 1 126 ? 11.634 1.765 -13.271 1.00 95.31 126 ARG A O 1
ATOM 991 N N . SER A 1 127 ? 9.631 0.759 -13.208 1.00 95.62 127 SER A N 1
ATOM 992 C CA . SER A 1 127 ? 8.894 1.869 -12.599 1.00 95.62 127 SER A CA 1
ATOM 993 C C . SER A 1 127 ? 7.868 1.412 -11.568 1.00 95.62 127 SER A C 1
ATOM 995 O O . SER A 1 127 ? 7.304 2.254 -10.880 1.00 95.62 127 SER A O 1
ATOM 997 N N . ILE A 1 128 ? 7.631 0.106 -11.431 1.00 97.50 128 ILE A N 1
ATOM 998 C CA . ILE A 1 128 ? 6.727 -0.488 -10.449 1.00 97.50 128 ILE A CA 1
ATOM 999 C C . ILE A 1 128 ? 7.522 -1.460 -9.587 1.00 97.50 128 ILE A C 1
ATOM 1001 O O . ILE A 1 128 ? 8.198 -2.343 -10.110 1.00 97.50 128 ILE A O 1
ATOM 1005 N N . PHE A 1 129 ? 7.402 -1.331 -8.272 1.00 98.06 129 PHE A N 1
ATOM 1006 C CA . PHE A 1 129 ? 8.153 -2.134 -7.318 1.00 98.06 129 PHE A CA 1
ATOM 1007 C C . PHE A 1 129 ? 7.222 -2.791 -6.308 1.00 98.06 129 PHE A C 1
ATOM 1009 O O . PHE A 1 129 ? 6.242 -2.192 -5.857 1.00 98.06 129 PHE A O 1
ATOM 1016 N N . CYS A 1 130 ? 7.549 -4.025 -5.942 1.00 98.19 130 CYS A N 1
ATOM 1017 C CA . CYS A 1 130 ? 6.946 -4.780 -4.845 1.00 98.19 130 CYS A CA 1
ATOM 1018 C C . CYS A 1 130 ? 8.050 -5.376 -3.951 1.00 98.19 130 CYS A C 1
ATOM 1020 O O . CYS A 1 130 ? 9.189 -5.503 -4.396 1.00 98.19 130 CYS A O 1
ATOM 1022 N N . PRO A 1 131 ? 7.761 -5.769 -2.705 1.00 97.31 131 PRO A N 1
ATOM 1023 C CA . PRO A 1 131 ? 8.727 -6.464 -1.865 1.00 97.31 131 PRO A CA 1
ATOM 1024 C C . PRO A 1 131 ? 9.061 -7.868 -2.384 1.00 97.31 131 PRO A C 1
ATOM 1026 O O . PRO A 1 131 ? 8.230 -8.572 -2.971 1.00 97.31 131 PRO A O 1
ATOM 1029 N N . GLU A 1 132 ? 10.270 -8.329 -2.093 1.00 95.88 132 GLU A N 1
ATOM 1030 C CA . GLU A 1 132 ? 10.632 -9.751 -2.138 1.00 95.88 132 GLU A CA 1
ATOM 1031 C C . GLU A 1 132 ? 10.095 -10.489 -0.904 1.00 95.88 132 GLU A C 1
ATOM 1033 O O . GLU A 1 132 ? 9.735 -11.668 -0.973 1.00 95.88 132 GLU A O 1
ATOM 1038 N N . SER A 1 133 ? 10.001 -9.774 0.216 1.00 96.00 133 SER A N 1
ATOM 1039 C CA . SER A 1 133 ? 9.472 -10.262 1.481 1.00 96.00 133 SER A CA 1
ATOM 1040 C C . SER A 1 133 ? 8.025 -10.750 1.395 1.00 96.00 133 SER A C 1
ATOM 1042 O O . SER A 1 133 ? 7.215 -10.316 0.576 1.00 96.00 133 SER A O 1
ATOM 1044 N N . SER A 1 134 ? 7.697 -11.669 2.303 1.00 95.69 134 SER A N 1
ATOM 1045 C CA . SER A 1 134 ? 6.354 -12.262 2.447 1.00 95.69 134 SER A CA 1
ATOM 1046 C C . SER A 1 134 ? 5.578 -11.715 3.646 1.00 95.69 134 SER A C 1
ATOM 1048 O O . SER A 1 134 ? 4.383 -11.968 3.793 1.00 95.69 134 SER A O 1
ATOM 1050 N N . LEU A 1 135 ? 6.262 -10.962 4.505 1.00 96.81 135 LEU A N 1
ATOM 1051 C CA . LEU A 1 135 ? 5.726 -10.423 5.741 1.00 96.81 135 LEU A CA 1
ATOM 1052 C C . LEU A 1 135 ? 6.270 -9.014 5.970 1.00 96.81 135 LEU A C 1
ATOM 1054 O O . LEU A 1 135 ? 7.443 -8.761 5.697 1.00 96.81 135 LEU A O 1
ATOM 1058 N N . TRP A 1 136 ? 5.447 -8.138 6.539 1.00 97.31 136 TRP A N 1
ATOM 1059 C CA . TRP A 1 136 ? 5.871 -6.839 7.053 1.00 97.31 136 TRP A CA 1
ATOM 1060 C C . TRP A 1 136 ? 5.564 -6.739 8.549 1.00 97.31 136 TRP A C 1
ATOM 1062 O O . TRP A 1 136 ? 4.411 -6.833 8.974 1.00 97.31 136 TRP A O 1
ATOM 1072 N N . GLU A 1 137 ? 6.604 -6.597 9.365 1.00 95.88 137 GLU A N 1
ATOM 1073 C CA . GLU A 1 137 ? 6.512 -6.437 10.813 1.00 95.88 137 GLU A CA 1
ATOM 1074 C C . GLU A 1 137 ? 6.447 -4.956 11.191 1.00 95.88 137 GLU A C 1
ATOM 1076 O O . GLU A 1 137 ? 7.339 -4.180 10.862 1.00 95.88 137 GLU A O 1
ATOM 1081 N N . THR A 1 138 ? 5.392 -4.578 11.910 1.00 93.38 138 THR A N 1
ATOM 1082 C CA . THR A 1 138 ? 5.153 -3.223 12.421 1.00 93.38 138 THR A CA 1
ATOM 1083 C C . THR A 1 138 ? 5.019 -3.267 13.948 1.00 93.38 138 THR A C 1
ATOM 1085 O O . THR A 1 138 ? 4.737 -4.338 14.501 1.00 93.38 138 THR A O 1
ATOM 1088 N N . PRO A 1 139 ? 5.097 -2.128 14.661 1.00 91.56 139 PRO A N 1
ATOM 1089 C CA . PRO A 1 139 ? 4.772 -2.098 16.090 1.00 91.56 139 PRO A CA 1
ATOM 1090 C C . PRO A 1 139 ? 3.354 -2.598 16.405 1.00 91.56 139 PRO A C 1
ATOM 1092 O O . PRO A 1 139 ? 3.104 -3.145 17.477 1.00 91.56 139 PRO A O 1
ATOM 1095 N N . GLY A 1 140 ? 2.426 -2.432 15.454 1.00 87.69 140 GLY A N 1
ATOM 1096 C CA . GLY A 1 140 ? 1.034 -2.873 15.545 1.00 87.69 140 GLY A CA 1
ATOM 1097 C C . GLY A 1 140 ? 0.823 -4.377 15.354 1.00 87.69 140 GLY A C 1
ATOM 1098 O O . GLY A 1 140 ? -0.280 -4.867 15.597 1.00 87.69 140 GLY A O 1
ATOM 1099 N N . GLY A 1 141 ? 1.845 -5.106 14.902 1.00 92.62 141 GLY A N 1
ATOM 1100 C CA . GLY A 1 141 ? 1.755 -6.512 14.523 1.00 92.62 141 GLY A CA 1
ATOM 1101 C C . GLY A 1 141 ? 2.307 -6.789 13.125 1.00 92.62 141 GLY A C 1
ATOM 1102 O O . GLY A 1 141 ? 2.948 -5.944 12.501 1.00 92.62 141 GLY A O 1
ATOM 1103 N N . LYS A 1 142 ? 2.062 -8.008 12.645 1.00 95.44 142 LYS A N 1
ATOM 1104 C CA . LYS A 1 142 ? 2.609 -8.551 11.396 1.00 95.44 142 LYS A CA 1
ATOM 1105 C C . LYS A 1 142 ? 1.543 -8.601 10.308 1.00 95.44 142 LYS A C 1
ATOM 1107 O O . LYS A 1 142 ? 0.418 -9.002 10.592 1.00 95.44 142 LYS A O 1
ATOM 1112 N N . ILE A 1 143 ? 1.917 -8.233 9.087 1.00 96.38 143 ILE A N 1
ATOM 1113 C CA . ILE A 1 143 ? 1.046 -8.217 7.907 1.00 96.38 143 ILE A CA 1
ATOM 1114 C C . ILE A 1 143 ? 1.574 -9.215 6.891 1.00 96.38 143 ILE A C 1
ATOM 1116 O O . ILE A 1 143 ? 2.748 -9.157 6.529 1.00 96.38 143 ILE A O 1
ATOM 1120 N N . GLU A 1 144 ? 0.707 -10.102 6.416 1.00 97.62 144 GLU A N 1
ATOM 1121 C CA . GLU A 1 144 ? 1.019 -10.995 5.301 1.00 97.62 144 GLU A CA 1
ATOM 1122 C C . GLU A 1 144 ? 0.990 -10.223 3.980 1.00 97.62 144 GLU A C 1
ATOM 1124 O O . GLU A 1 144 ? 0.037 -9.492 3.694 1.00 97.62 144 GLU A O 1
ATOM 1129 N N . LEU A 1 145 ? 2.037 -10.387 3.171 1.00 97.94 145 LEU A N 1
ATOM 1130 C CA . LEU A 1 145 ? 2.115 -9.793 1.843 1.00 97.94 145 LEU A CA 1
ATOM 1131 C C . LEU A 1 145 ? 1.544 -10.755 0.797 1.00 97.94 145 LEU A C 1
ATOM 1133 O O . LEU A 1 145 ? 1.781 -11.964 0.837 1.00 97.94 145 LEU A O 1
ATOM 1137 N N . ALA A 1 146 ? 0.790 -10.215 -0.157 1.00 97.81 146 ALA A N 1
ATOM 1138 C CA . ALA A 1 146 ? 0.075 -10.963 -1.185 1.00 97.81 146 ALA A CA 1
ATOM 1139 C C . ALA A 1 146 ? 1.028 -11.491 -2.275 1.00 97.81 146 ALA A C 1
ATOM 1141 O O . ALA A 1 146 ? 1.029 -10.997 -3.403 1.00 97.81 146 ALA A O 1
ATOM 1142 N N . LEU A 1 147 ? 1.846 -12.498 -1.940 1.00 96.12 147 LEU A N 1
ATOM 1143 C CA . LEU A 1 147 ? 2.868 -13.074 -2.827 1.00 96.12 147 LEU A CA 1
ATOM 1144 C C . LEU A 1 147 ? 2.312 -13.456 -4.205 1.00 96.12 147 LEU A C 1
ATOM 1146 O O . LEU A 1 147 ? 2.874 -13.059 -5.218 1.00 96.12 147 LEU A O 1
ATOM 1150 N N . SER A 1 148 ? 1.174 -14.153 -4.250 1.00 95.75 148 SER A N 1
ATOM 1151 C CA . SER A 1 148 ? 0.558 -14.578 -5.513 1.00 95.75 148 SER A CA 1
ATOM 1152 C C . SER A 1 148 ? 0.137 -13.401 -6.395 1.00 95.75 148 SER A C 1
ATOM 1154 O O . SER A 1 148 ? 0.265 -13.474 -7.614 1.00 95.75 148 SER A O 1
ATOM 1156 N N . SER A 1 149 ? -0.335 -12.304 -5.797 1.00 97.62 149 SER A N 1
ATOM 1157 C CA . SER A 1 149 ? -0.669 -11.079 -6.527 1.00 97.62 149 SER A CA 1
ATOM 1158 C C . SER A 1 149 ? 0.585 -10.347 -7.015 1.00 97.62 149 SER A C 1
ATOM 1160 O O . SER A 1 149 ? 0.573 -9.800 -8.114 1.00 97.62 149 SER A O 1
ATOM 1162 N N . MET A 1 150 ? 1.674 -10.355 -6.238 1.00 97.50 150 MET A N 1
ATOM 1163 C CA . MET A 1 150 ? 2.966 -9.800 -6.667 1.00 97.50 150 MET A CA 1
ATOM 1164 C C . MET A 1 150 ? 3.559 -10.593 -7.837 1.00 97.50 150 MET A C 1
ATOM 1166 O O . MET A 1 150 ? 4.020 -9.991 -8.803 1.00 97.50 150 MET A O 1
ATOM 1170 N N . ASP A 1 151 ? 3.489 -11.923 -7.792 1.00 96.31 151 ASP A N 1
ATOM 1171 C CA . ASP A 1 151 ? 3.967 -12.788 -8.875 1.00 96.31 151 ASP A CA 1
ATOM 1172 C C . ASP A 1 151 ? 3.119 -12.604 -10.149 1.00 96.31 151 ASP A C 1
ATOM 1174 O O . ASP A 1 151 ? 3.664 -12.462 -11.243 1.00 96.31 151 ASP A O 1
ATOM 1178 N N . ALA A 1 152 ? 1.792 -12.485 -10.016 1.00 96.56 152 ALA A N 1
ATOM 1179 C CA . ALA A 1 152 ? 0.908 -12.187 -11.145 1.00 96.56 152 ALA A CA 1
ATOM 1180 C C . ALA A 1 152 ? 1.206 -10.820 -11.793 1.00 96.56 152 ALA A C 1
ATOM 1182 O O . ALA A 1 152 ? 1.181 -10.695 -13.021 1.00 96.56 152 ALA A O 1
ATOM 1183 N N . LEU A 1 153 ? 1.532 -9.795 -10.992 1.00 97.00 153 LEU A N 1
ATOM 1184 C CA . LEU A 1 153 ? 1.976 -8.498 -11.512 1.00 97.00 153 LEU A CA 1
ATOM 1185 C C . LEU A 1 153 ? 3.340 -8.595 -12.202 1.00 97.00 153 LEU A C 1
ATOM 1187 O O . LEU A 1 153 ? 3.513 -7.992 -13.261 1.00 97.00 153 LEU A O 1
ATOM 1191 N N . ALA A 1 154 ? 4.277 -9.371 -11.654 1.00 96.19 154 ALA A N 1
ATOM 1192 C CA . ALA A 1 154 ? 5.581 -9.597 -12.270 1.00 96.19 154 ALA A CA 1
ATOM 1193 C C . ALA A 1 154 ? 5.451 -10.222 -13.666 1.00 96.19 154 ALA A C 1
ATOM 1195 O O . ALA A 1 154 ? 6.139 -9.806 -14.598 1.00 96.19 154 ALA A O 1
ATOM 1196 N N . GLU A 1 155 ? 4.532 -11.175 -13.834 1.00 96.06 155 GLU A N 1
ATOM 1197 C CA . GLU A 1 155 ? 4.237 -11.786 -15.131 1.00 96.06 155 GLU A CA 1
ATOM 1198 C C . GLU A 1 155 ? 3.545 -10.802 -16.087 1.00 96.06 155 GLU A C 1
ATOM 1200 O O . GLU A 1 155 ? 3.941 -10.667 -17.247 1.00 96.06 155 GLU A O 1
ATOM 1205 N N . ALA A 1 156 ? 2.522 -10.087 -15.611 1.00 95.38 156 ALA A N 1
ATOM 1206 C CA . ALA A 1 156 ? 1.715 -9.203 -16.450 1.00 95.38 156 ALA A CA 1
ATOM 1207 C C . ALA A 1 156 ? 2.430 -7.900 -16.854 1.00 95.38 156 ALA A C 1
ATOM 1209 O O . ALA A 1 156 ? 2.118 -7.331 -17.903 1.00 95.38 156 ALA A O 1
ATOM 1210 N N . LEU A 1 157 ? 3.378 -7.424 -16.042 1.00 95.06 157 LEU A N 1
ATOM 1211 C CA . LEU A 1 157 ? 4.133 -6.185 -16.250 1.00 95.06 157 LEU A CA 1
ATOM 1212 C C . LEU A 1 157 ? 5.644 -6.445 -16.312 1.00 95.06 157 LEU A C 1
ATOM 1214 O O . LEU A 1 157 ? 6.440 -5.633 -15.844 1.00 95.06 157 LEU A O 1
ATOM 1218 N N . ALA A 1 158 ? 6.053 -7.556 -16.929 1.00 91.88 15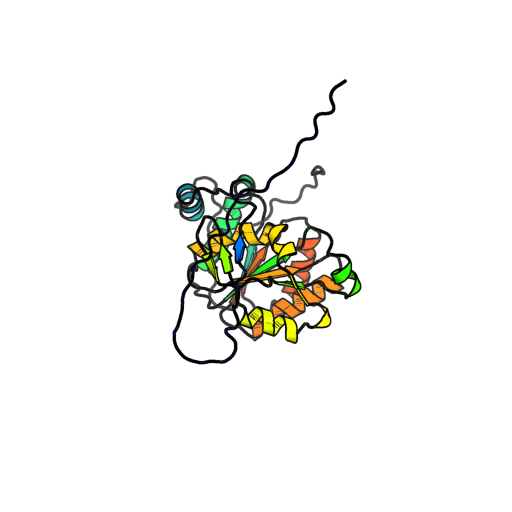8 ALA A N 1
ATOM 1219 C CA . ALA A 1 158 ? 7.435 -8.042 -16.943 1.00 91.88 158 ALA A CA 1
ATOM 1220 C C . ALA A 1 158 ? 8.500 -7.056 -17.466 1.00 91.88 158 ALA A C 1
ATOM 1222 O O . ALA A 1 158 ? 9.691 -7.322 -17.291 1.00 91.88 158 ALA A O 1
ATOM 1223 N N . THR A 1 159 ? 8.123 -5.936 -18.094 1.00 92.81 159 THR A N 1
ATOM 1224 C CA . THR A 1 159 ? 9.030 -4.837 -18.485 1.00 92.81 159 THR A CA 1
ATOM 1225 C C . THR A 1 159 ? 9.112 -3.711 -17.458 1.00 92.81 159 THR A C 1
ATOM 1227 O O . THR A 1 159 ? 10.172 -3.118 -17.305 1.00 92.81 159 THR A O 1
ATOM 1230 N N . ASP A 1 160 ? 8.017 -3.435 -16.752 1.00 95.25 160 ASP A N 1
ATOM 1231 C CA . ASP A 1 160 ? 7.863 -2.249 -15.904 1.00 95.25 160 ASP A CA 1
ATOM 1232 C C . ASP A 1 160 ? 8.077 -2.587 -14.413 1.00 95.25 160 ASP A C 1
ATOM 1234 O O . ASP A 1 160 ? 8.253 -1.687 -13.598 1.00 95.25 160 ASP A O 1
ATOM 1238 N N . PHE A 1 161 ? 8.062 -3.875 -14.053 1.00 97.19 161 PHE A N 1
ATOM 1239 C CA . PHE A 1 161 ? 7.958 -4.362 -12.674 1.00 97.19 161 PHE A CA 1
ATOM 1240 C C . PHE A 1 161 ? 9.250 -4.982 -12.132 1.00 97.19 161 PHE A C 1
ATOM 1242 O O . PHE A 1 161 ? 9.905 -5.729 -12.856 1.00 97.19 161 PHE A O 1
ATOM 1249 N N . ASP A 1 162 ? 9.575 -4.755 -10.862 1.00 97.12 162 ASP A N 1
ATOM 1250 C CA . ASP A 1 162 ? 10.622 -5.496 -10.151 1.00 97.12 162 ASP A CA 1
ATOM 1251 C C . ASP A 1 162 ? 10.251 -5.791 -8.685 1.00 97.12 162 ASP A C 1
ATOM 1253 O O . ASP A 1 162 ? 9.368 -5.144 -8.110 1.00 97.12 162 ASP A O 1
ATOM 1257 N N . ARG A 1 163 ? 10.913 -6.787 -8.075 1.00 96.06 163 ARG A N 1
ATOM 1258 C CA . ARG A 1 163 ? 10.771 -7.094 -6.643 1.00 96.06 163 ARG A CA 1
ATOM 1259 C C . ARG A 1 163 ? 12.061 -6.775 -5.909 1.00 96.06 163 ARG A C 1
ATOM 1261 O O . ARG A 1 163 ? 1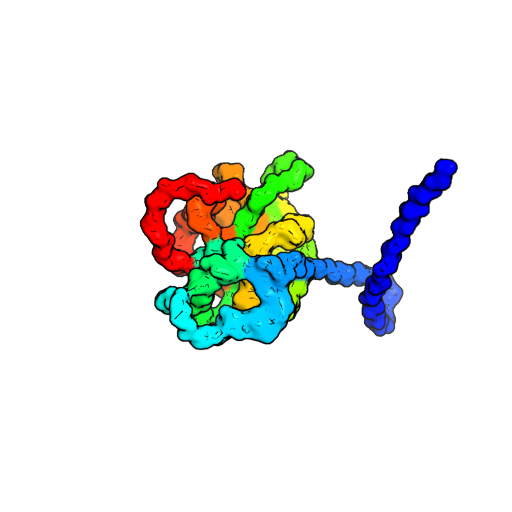3.077 -7.399 -6.182 1.00 96.06 163 ARG A O 1
ATOM 1268 N N . ASN A 1 164 ? 12.010 -5.840 -4.965 1.00 95.38 164 ASN A N 1
ATOM 1269 C CA . ASN A 1 164 ? 13.185 -5.447 -4.198 1.00 95.38 164 ASN A CA 1
ATOM 1270 C C . ASN A 1 164 ? 12.788 -4.801 -2.863 1.00 95.38 164 ASN A C 1
ATOM 1272 O O . ASN A 1 164 ? 12.133 -3.756 -2.826 1.00 95.38 164 ASN A O 1
ATOM 1276 N N . ASP A 1 165 ? 13.211 -5.417 -1.757 1.00 95.81 165 ASP A N 1
ATOM 1277 C CA . ASP A 1 165 ? 12.901 -4.951 -0.402 1.00 95.81 165 ASP A CA 1
ATOM 1278 C C . ASP A 1 165 ? 13.519 -3.580 -0.078 1.00 95.81 165 ASP A C 1
ATOM 1280 O O . ASP A 1 165 ? 12.969 -2.853 0.752 1.00 95.81 165 ASP 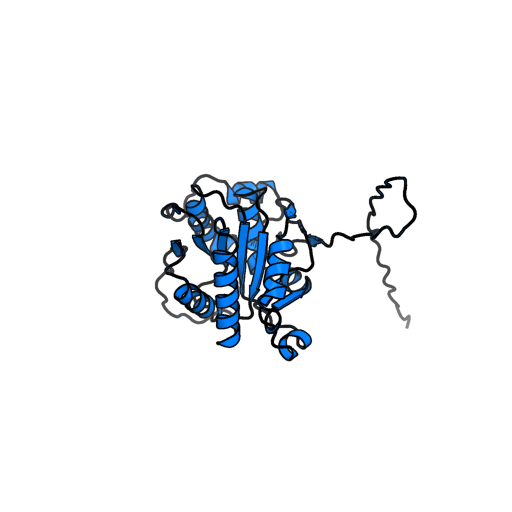A O 1
ATOM 1284 N N . CYS A 1 166 ? 14.621 -3.183 -0.730 1.00 94.69 166 CYS A N 1
ATOM 1285 C CA . CYS A 1 166 ? 15.332 -1.953 -0.368 1.00 94.69 166 CYS A CA 1
ATOM 1286 C C . CYS A 1 166 ? 14.474 -0.694 -0.555 1.00 94.69 166 CYS A C 1
ATOM 1288 O O . CYS A 1 166 ? 14.562 0.231 0.252 1.00 94.69 166 CYS A O 1
ATOM 1290 N N . TYR A 1 167 ? 13.601 -0.671 -1.569 1.00 96.56 167 TYR A N 1
ATOM 1291 C CA . TYR A 1 167 ? 12.699 0.457 -1.800 1.00 96.56 167 TYR A CA 1
ATOM 1292 C C . TYR A 1 167 ? 11.725 0.646 -0.636 1.00 96.56 167 TYR A C 1
ATOM 1294 O O . TYR A 1 167 ? 11.427 1.774 -0.265 1.00 96.56 167 TYR A O 1
ATOM 1302 N N . PHE A 1 168 ? 11.270 -0.446 -0.021 1.00 96.75 168 PHE A N 1
ATOM 1303 C CA . PHE A 1 168 ? 10.297 -0.427 1.074 1.00 96.75 168 PHE A CA 1
ATOM 1304 C C . PHE A 1 168 ? 10.938 -0.200 2.444 1.00 96.75 168 PHE A C 1
ATOM 1306 O O . PHE A 1 168 ? 10.244 0.170 3.385 1.00 96.75 168 PHE A O 1
ATOM 1313 N N . GLN A 1 169 ? 12.250 -0.414 2.562 1.00 93.69 169 GLN A N 1
ATOM 1314 C CA . GLN A 1 169 ? 13.018 -0.045 3.752 1.00 93.69 169 GLN A CA 1
ATOM 1315 C C . GLN A 1 169 ? 13.253 1.469 3.828 1.00 93.69 169 GLN A C 1
ATOM 1317 O O . GLN A 1 169 ? 13.264 2.030 4.919 1.00 93.69 169 GLN A O 1
ATOM 1322 N N . GLU A 1 170 ? 13.447 2.131 2.683 1.00 91.19 170 GLU A N 1
ATOM 1323 C CA . GLU A 1 170 ? 13.664 3.582 2.628 1.00 91.19 170 GLU A CA 1
ATOM 1324 C C . GLU A 1 170 ? 12.354 4.381 2.523 1.00 91.19 170 GLU A C 1
ATOM 1326 O O . GLU A 1 170 ? 12.247 5.476 3.076 1.00 91.19 170 GLU A O 1
ATOM 1331 N N . GLU A 1 171 ? 11.356 3.862 1.808 1.00 94.94 171 GLU A N 1
ATOM 1332 C CA . GLU A 1 171 ? 10.107 4.575 1.548 1.00 94.94 171 GLU A CA 1
ATOM 1333 C C . GLU A 1 171 ? 9.079 4.381 2.670 1.00 94.94 171 GLU A C 1
ATOM 1335 O O . GLU A 1 171 ? 8.681 3.269 3.014 1.00 94.94 171 GLU A O 1
ATOM 1340 N N . TYR A 1 172 ? 8.566 5.491 3.195 1.00 95.06 172 TYR A N 1
ATOM 1341 C CA . TYR A 1 172 ? 7.662 5.507 4.345 1.00 95.06 172 TYR A CA 1
ATOM 1342 C C . TYR A 1 172 ? 6.183 5.624 3.963 1.00 95.06 172 TYR A C 1
ATOM 1344 O O . TYR A 1 172 ? 5.306 5.375 4.798 1.00 95.06 172 TYR A O 1
ATOM 1352 N N . ALA A 1 173 ? 5.876 6.009 2.721 1.00 95.50 173 ALA A N 1
ATOM 1353 C CA . ALA A 1 173 ? 4.518 6.348 2.301 1.00 95.50 173 ALA A CA 1
ATOM 1354 C C . ALA A 1 173 ? 3.514 5.184 2.392 1.00 95.50 173 ALA A C 1
ATOM 1356 O O . ALA A 1 173 ? 2.311 5.418 2.547 1.00 95.50 173 ALA A O 1
ATOM 1357 N N . ILE A 1 174 ? 3.994 3.939 2.307 1.00 97.62 174 ILE A N 1
ATOM 1358 C CA . ILE A 1 174 ? 3.191 2.730 2.550 1.00 97.62 174 ILE A CA 1
ATOM 1359 C C . ILE A 1 174 ? 3.201 2.372 4.035 1.00 97.62 174 ILE A C 1
ATOM 1361 O O . ILE A 1 174 ? 2.143 2.080 4.593 1.00 97.62 174 ILE A O 1
ATOM 1365 N N . GLU A 1 175 ? 4.374 2.424 4.676 1.00 97.00 175 GLU A N 1
ATOM 1366 C CA . GLU A 1 175 ? 4.562 2.029 6.077 1.00 97.00 175 GLU A CA 1
ATOM 1367 C C . GLU A 1 175 ? 3.582 2.755 7.013 1.00 97.00 175 GLU A C 1
ATOM 1369 O O . GLU A 1 175 ? 2.953 2.135 7.871 1.00 97.00 175 GLU A O 1
ATOM 1374 N N . LEU A 1 176 ? 3.378 4.055 6.791 1.00 95.75 176 LEU A N 1
ATOM 1375 C CA . LEU A 1 176 ? 2.454 4.890 7.565 1.00 95.75 176 LEU A CA 1
ATOM 1376 C C . LEU A 1 176 ? 0.998 4.416 7.551 1.00 95.75 176 LEU A C 1
ATOM 1378 O O . LEU A 1 176 ? 0.232 4.731 8.460 1.00 95.75 176 LEU A O 1
ATOM 1382 N N . LEU A 1 177 ? 0.594 3.680 6.519 1.00 96.81 177 LEU A N 1
ATOM 1383 C CA . LEU A 1 177 ? -0.777 3.208 6.346 1.00 96.81 177 LEU A CA 1
ATOM 1384 C C . LEU A 1 177 ? -0.983 1.813 6.950 1.00 96.81 177 LEU A C 1
ATOM 1386 O O . LEU A 1 177 ? -2.124 1.400 7.186 1.00 96.81 177 LEU A O 1
ATOM 1390 N N . LEU A 1 178 ? 0.105 1.095 7.242 1.00 97.06 178 LEU A N 1
ATOM 1391 C CA . LEU A 1 178 ? 0.074 -0.272 7.758 1.00 97.06 178 LEU A CA 1
ATOM 1392 C C . LEU A 1 178 ? -0.675 -0.402 9.092 1.00 97.06 178 LEU A C 1
ATOM 1394 O O . LEU A 1 178 ? -1.493 -1.321 9.202 1.00 97.06 178 LEU A O 1
ATOM 1398 N N . PRO A 1 179 ? -0.514 0.503 10.082 1.00 95.88 179 PRO A N 1
ATOM 1399 C CA . PRO A 1 179 ? -1.273 0.410 11.326 1.00 95.88 179 PRO A CA 1
ATOM 1400 C C . PRO A 1 179 ? -2.791 0.499 11.124 1.00 95.88 179 PRO A C 1
ATOM 1402 O O . PRO A 1 179 ? -3.550 -0.213 11.786 1.00 95.88 179 PRO A O 1
ATOM 1405 N N . PHE A 1 180 ? -3.248 1.343 10.194 1.00 95.44 180 PHE A N 1
ATOM 1406 C CA . PHE A 1 180 ? -4.667 1.446 9.853 1.00 95.44 180 PHE A CA 1
ATOM 1407 C C . PHE A 1 180 ? -5.171 0.175 9.163 1.00 95.44 180 PHE A C 1
ATOM 1409 O O . PHE A 1 180 ? -6.241 -0.327 9.520 1.00 95.44 180 PHE A O 1
ATOM 1416 N N . CYS A 1 181 ? -4.386 -0.378 8.232 1.00 96.25 181 CYS A N 1
ATOM 1417 C CA . CYS A 1 181 ? -4.708 -1.631 7.546 1.00 96.25 181 CYS A CA 1
ATOM 1418 C C . CYS A 1 181 ? -4.827 -2.793 8.540 1.00 96.25 181 CYS A C 1
ATOM 1420 O O . CYS A 1 181 ? -5.871 -3.440 8.590 1.00 96.25 181 CYS A O 1
ATOM 1422 N N . LEU A 1 182 ? -3.823 -2.990 9.403 1.00 94.62 182 LEU A N 1
ATOM 1423 C CA . LEU A 1 182 ? -3.832 -4.010 10.459 1.00 94.62 182 LEU A CA 1
ATOM 1424 C C . LEU A 1 182 ? -5.033 -3.882 11.378 1.00 94.62 182 LEU A C 1
ATOM 1426 O O . LEU A 1 182 ? -5.684 -4.870 11.716 1.00 94.62 182 LEU A O 1
ATOM 1430 N N . ARG A 1 183 ? -5.333 -2.654 11.807 1.00 92.69 183 ARG A N 1
ATOM 1431 C CA . ARG A 1 183 ? -6.416 -2.438 12.758 1.00 92.69 183 ARG A CA 1
ATOM 1432 C C . ARG A 1 183 ? -7.777 -2.725 12.139 1.00 92.69 183 ARG A C 1
ATOM 1434 O O . ARG A 1 183 ? -8.651 -3.267 12.817 1.00 92.69 183 ARG A O 1
ATOM 1441 N N . ARG A 1 184 ? -7.979 -2.315 10.887 1.00 92.38 184 ARG A N 1
ATOM 1442 C CA . ARG A 1 184 ? -9.273 -2.422 10.212 1.00 92.38 184 ARG A CA 1
ATOM 1443 C C . ARG A 1 184 ? -9.500 -3.805 9.598 1.00 92.38 184 ARG A C 1
ATOM 1445 O O . ARG A 1 184 ? -10.651 -4.249 9.561 1.00 92.38 184 ARG A O 1
ATOM 1452 N N . PHE A 1 185 ? -8.430 -4.460 9.151 1.00 95.56 185 PHE A N 1
ATOM 1453 C CA . PHE A 1 185 ? -8.442 -5.670 8.333 1.00 95.56 185 PHE A CA 1
ATOM 1454 C C . PHE A 1 185 ? -7.299 -6.640 8.724 1.00 95.56 185 PHE A C 1
ATOM 1456 O O . PHE A 1 185 ? -6.431 -6.945 7.908 1.00 95.56 185 PHE A O 1
ATOM 1463 N N . PRO A 1 186 ? -7.282 -7.164 9.963 1.00 93.50 186 PRO A N 1
ATOM 1464 C CA . PRO A 1 186 ? -6.128 -7.870 10.544 1.00 93.50 186 PRO A CA 1
ATOM 1465 C C . PRO A 1 186 ? -5.728 -9.186 9.857 1.00 93.50 186 PRO A C 1
ATOM 1467 O O . PRO A 1 186 ? -4.667 -9.722 10.155 1.00 93.50 186 PRO A O 1
ATOM 1470 N N . SER A 1 187 ? -6.575 -9.739 8.988 1.00 94.81 187 SER A N 1
ATOM 1471 C CA . SER A 1 187 ? -6.337 -11.015 8.291 1.00 94.81 187 SER A CA 1
ATOM 1472 C C . SER A 1 187 ? -6.393 -10.876 6.771 1.00 94.81 187 SER A C 1
ATOM 1474 O O . SER A 1 187 ? -6.474 -11.879 6.070 1.00 94.81 187 SER A O 1
ATOM 1476 N N . VAL A 1 188 ? -6.419 -9.644 6.263 1.00 98.19 188 VAL A N 1
ATOM 1477 C CA . VAL A 1 188 ? -6.466 -9.388 4.824 1.00 98.19 188 VAL A CA 1
ATOM 1478 C C . VAL A 1 188 ? -5.037 -9.166 4.333 1.00 98.19 188 VAL A C 1
ATOM 1480 O O . VAL A 1 188 ? -4.355 -8.296 4.882 1.00 98.19 188 VAL A O 1
ATOM 1483 N N . PRO A 1 189 ? -4.565 -9.927 3.330 1.00 98.12 189 PRO A N 1
ATOM 1484 C CA . PRO A 1 189 ? -3.219 -9.759 2.807 1.00 98.12 189 PRO A CA 1
ATOM 1485 C C . PRO A 1 189 ? -3.056 -8.394 2.131 1.00 98.12 189 PRO A C 1
ATOM 1487 O O . PRO A 1 189 ? -3.994 -7.835 1.548 1.00 98.12 189 PRO A O 1
ATOM 1490 N N . LEU A 1 190 ? -1.836 -7.871 2.204 1.00 98.56 190 LEU A N 1
ATOM 1491 C CA . LEU A 1 190 ? -1.456 -6.573 1.664 1.00 98.56 190 LEU A CA 1
ATOM 1492 C C . LEU A 1 190 ? -0.656 -6.744 0.371 1.00 98.56 190 LEU A C 1
ATOM 1494 O O . LEU A 1 190 ? 0.316 -7.492 0.328 1.00 98.56 190 LEU A O 1
ATOM 1498 N N . LEU A 1 191 ? -1.015 -5.999 -0.664 1.00 98.62 191 LEU A N 1
ATOM 1499 C CA . LEU A 1 191 ? -0.240 -5.828 -1.886 1.00 98.62 191 LEU A CA 1
ATOM 1500 C C . LEU A 1 191 ? 0.364 -4.413 -1.897 1.00 98.62 191 LEU A C 1
ATOM 1502 O O . LEU A 1 191 ? -0.307 -3.469 -2.322 1.00 98.62 191 LEU A O 1
ATOM 1506 N N . PRO A 1 192 ? 1.589 -4.233 -1.379 1.00 98.31 192 PRO A N 1
ATOM 1507 C CA . PRO A 1 192 ? 2.265 -2.944 -1.382 1.00 98.31 192 PRO A CA 1
ATOM 1508 C C . PRO A 1 192 ? 2.951 -2.706 -2.732 1.00 98.31 192 PRO A C 1
ATOM 1510 O O . PRO A 1 192 ? 3.713 -3.543 -3.209 1.00 98.31 192 PRO A O 1
ATOM 1513 N N . ILE A 1 193 ? 2.680 -1.556 -3.342 1.00 98.31 193 ILE A N 1
ATOM 1514 C CA . ILE A 1 193 ? 3.194 -1.179 -4.658 1.00 98.31 193 ILE A CA 1
ATOM 1515 C C . ILE A 1 193 ? 3.782 0.227 -4.576 1.00 98.31 193 ILE A C 1
ATOM 1517 O O . ILE A 1 193 ? 3.069 1.191 -4.286 1.00 98.31 193 ILE A O 1
ATOM 1521 N N . LEU A 1 194 ? 5.067 0.347 -4.892 1.00 97.75 194 LEU A N 1
ATOM 1522 C CA . LEU A 1 194 ? 5.702 1.636 -5.144 1.00 97.75 194 LEU A CA 1
ATOM 1523 C C . LEU A 1 194 ? 5.751 1.891 -6.642 1.00 97.75 194 LEU A C 1
ATOM 1525 O O . LEU A 1 194 ? 6.069 0.991 -7.416 1.00 97.75 194 LEU A O 1
ATOM 1529 N N . ALA A 1 195 ? 5.428 3.113 -7.046 1.00 95.56 195 ALA A N 1
ATOM 1530 C CA . ALA A 1 195 ? 5.501 3.534 -8.434 1.00 95.56 195 ALA A CA 1
ATOM 1531 C C . ALA A 1 195 ? 6.408 4.758 -8.573 1.00 95.56 195 ALA A C 1
ATOM 1533 O O . ALA A 1 195 ? 6.204 5.769 -7.898 1.00 95.56 195 ALA A O 1
ATOM 1534 N N . ASP A 1 196 ? 7.377 4.691 -9.481 1.00 93.19 196 ASP A N 1
ATOM 1535 C CA . ASP A 1 196 ? 8.036 5.888 -9.986 1.00 93.19 196 ASP A CA 1
ATOM 1536 C C . ASP A 1 196 ? 7.045 6.629 -10.892 1.00 93.19 196 ASP A C 1
ATOM 1538 O O . ASP A 1 196 ? 6.674 6.155 -11.965 1.00 93.19 196 ASP A O 1
ATOM 1542 N N . LEU A 1 197 ? 6.575 7.787 -10.429 1.00 88.06 197 LEU A N 1
ATOM 1543 C CA . LEU A 1 197 ? 5.582 8.610 -11.124 1.00 88.06 197 LEU A CA 1
ATOM 1544 C C . LEU A 1 197 ? 6.211 9.823 -11.817 1.00 88.06 197 LEU A C 1
ATOM 1546 O O . LEU A 1 197 ? 5.508 10.788 -12.142 1.00 88.06 197 LEU A O 1
ATOM 1550 N N . ASN A 1 198 ? 7.523 9.792 -12.063 1.00 83.50 198 ASN A N 1
ATOM 1551 C CA . ASN A 1 198 ? 8.225 10.836 -12.796 1.00 83.50 198 ASN A CA 1
ATOM 1552 C C . ASN A 1 198 ? 8.001 10.688 -14.310 1.00 83.50 198 ASN A C 1
ATOM 1554 O O . ASN A 1 198 ? 8.848 10.202 -15.058 1.00 83.50 198 ASN A O 1
ATOM 1558 N N . GLY A 1 199 ? 6.839 11.153 -14.768 1.00 82.62 199 GLY A N 1
ATOM 1559 C CA . GLY A 1 199 ? 6.486 11.239 -16.184 1.00 82.62 199 GLY A CA 1
ATOM 1560 C C . GLY A 1 199 ? 5.518 10.160 -16.668 1.00 82.62 199 GLY A C 1
ATOM 1561 O O . GLY A 1 199 ? 5.079 9.281 -15.929 1.00 82.62 199 GLY A O 1
ATOM 1562 N N . GLU A 1 200 ? 5.171 10.252 -17.953 1.00 83.69 200 GLU A N 1
ATOM 1563 C CA . GLU A 1 200 ? 4.062 9.513 -18.569 1.00 83.69 200 GLU A CA 1
ATOM 1564 C C . GLU A 1 200 ? 4.226 7.987 -18.516 1.00 83.69 200 GLU A C 1
ATOM 1566 O O . GLU A 1 200 ? 3.253 7.270 -18.286 1.00 83.69 200 GLU A O 1
ATOM 1571 N N . ALA A 1 201 ? 5.452 7.482 -18.682 1.00 86.44 201 ALA A N 1
ATOM 1572 C CA . ALA A 1 201 ? 5.724 6.045 -18.641 1.00 86.44 201 ALA A CA 1
ATOM 1573 C C . ALA A 1 201 ? 5.336 5.428 -17.285 1.00 86.44 201 ALA A C 1
ATOM 1575 O O . ALA A 1 201 ? 4.659 4.400 -17.249 1.00 86.44 201 ALA A O 1
ATOM 1576 N N . GLY A 1 202 ? 5.688 6.101 -16.185 1.00 87.38 202 GLY A N 1
ATOM 1577 C CA . GLY A 1 202 ? 5.323 5.689 -14.832 1.00 87.38 202 GLY A CA 1
ATOM 1578 C C . GLY A 1 202 ? 3.815 5.726 -14.591 1.00 87.38 202 GLY A C 1
ATOM 1579 O O . GLY A 1 202 ? 3.241 4.786 -14.043 1.00 87.38 202 GLY A O 1
ATOM 1580 N N . TRP A 1 203 ? 3.131 6.766 -15.081 1.00 86.81 203 TRP A N 1
ATOM 1581 C CA . TRP A 1 203 ? 1.669 6.873 -14.972 1.00 86.81 203 TRP A CA 1
ATOM 1582 C C . TRP A 1 203 ? 0.958 5.756 -15.738 1.00 86.81 203 TRP A C 1
ATOM 1584 O O . TRP A 1 203 ? -0.008 5.169 -15.242 1.00 86.81 203 TRP A O 1
ATOM 1594 N N . LEU A 1 204 ? 1.448 5.423 -16.934 1.00 88.25 204 LEU A N 1
ATOM 1595 C CA . LEU A 1 204 ? 0.913 4.326 -17.730 1.00 88.25 204 LEU A CA 1
ATOM 1596 C C . LEU A 1 204 ? 1.144 2.976 -17.039 1.00 88.25 204 LEU A C 1
ATOM 1598 O O . LEU A 1 204 ? 0.223 2.161 -16.985 1.00 88.25 204 LEU A O 1
ATOM 1602 N N . ALA A 1 205 ? 2.333 2.743 -16.478 1.00 91.38 205 ALA A N 1
ATOM 1603 C CA . ALA A 1 205 ? 2.623 1.535 -15.712 1.00 91.38 205 ALA A CA 1
ATOM 1604 C C . ALA A 1 205 ? 1.707 1.415 -14.479 1.00 91.38 205 ALA A C 1
ATOM 1606 O O . ALA A 1 205 ? 1.066 0.381 -14.287 1.00 91.38 205 ALA A O 1
ATOM 1607 N N . ALA A 1 206 ? 1.527 2.496 -13.715 1.00 90.81 206 ALA A N 1
ATOM 1608 C CA . ALA A 1 206 ? 0.604 2.541 -12.581 1.00 90.81 206 ALA A CA 1
ATOM 1609 C C . ALA A 1 206 ? -0.856 2.271 -13.000 1.00 90.81 206 ALA A C 1
ATOM 1611 O O . ALA A 1 206 ? -1.581 1.536 -12.324 1.00 90.81 206 ALA A O 1
ATOM 1612 N N . SER A 1 207 ? -1.275 2.787 -14.160 1.00 89.00 207 SER A N 1
ATOM 1613 C CA . SER A 1 207 ? -2.600 2.515 -14.741 1.00 89.00 207 SER A CA 1
ATOM 1614 C C . SER A 1 207 ? -2.781 1.029 -15.071 1.00 89.00 207 SER A C 1
ATOM 1616 O O . SER A 1 207 ? -3.825 0.444 -14.768 1.00 89.00 207 SER A O 1
ATOM 1618 N N . LYS A 1 208 ? -1.757 0.386 -15.654 1.00 92.94 208 LYS A N 1
ATOM 1619 C CA . LYS A 1 208 ? -1.764 -1.062 -15.927 1.00 92.94 208 LYS A CA 1
ATOM 1620 C C . LYS A 1 208 ? -1.897 -1.866 -14.633 1.00 92.94 208 LYS A C 1
ATOM 1622 O O . LYS A 1 208 ? -2.686 -2.809 -14.607 1.00 92.94 208 LYS A O 1
ATOM 1627 N N . VAL A 1 209 ? -1.183 -1.480 -13.572 1.00 94.31 209 VAL A N 1
ATOM 1628 C CA . VAL A 1 209 ? -1.276 -2.128 -12.254 1.00 94.31 209 VAL A CA 1
ATOM 1629 C C . VAL A 1 209 ? -2.695 -2.036 -11.706 1.00 94.31 209 VAL A C 1
ATOM 1631 O O . VAL A 1 209 ? -3.297 -3.063 -11.400 1.00 94.31 209 VAL A O 1
ATOM 1634 N N . LEU A 1 210 ? -3.266 -0.832 -11.636 1.00 90.50 210 LEU A N 1
ATOM 1635 C CA . LEU A 1 210 ? -4.619 -0.639 -11.117 1.00 90.50 210 LEU A CA 1
ATOM 1636 C C . LEU A 1 210 ? -5.665 -1.432 -11.915 1.00 90.50 210 LEU A C 1
ATOM 1638 O O . LEU A 1 210 ? -6.562 -2.046 -11.330 1.00 90.50 210 LEU A O 1
ATOM 1642 N N . LYS A 1 211 ? -5.536 -1.467 -13.246 1.00 90.44 211 LYS A N 1
ATOM 1643 C CA . LYS A 1 211 ? -6.410 -2.261 -14.118 1.00 90.44 211 LYS A CA 1
ATOM 1644 C C . LYS A 1 211 ? -6.253 -3.762 -13.870 1.00 90.44 211 LYS A C 1
ATOM 1646 O O . LYS A 1 211 ? -7.251 -4.475 -13.823 1.00 90.44 211 LYS A O 1
ATOM 1651 N N . HIS A 1 212 ? -5.022 -4.243 -13.709 1.00 93.56 212 HIS A N 1
ATOM 1652 C CA . HIS A 1 212 ? -4.751 -5.652 -13.438 1.00 93.56 212 HIS A CA 1
ATOM 1653 C C . HIS A 1 212 ? -5.324 -6.072 -12.080 1.00 93.56 212 HIS A C 1
ATOM 1655 O O . HIS A 1 212 ? -6.092 -7.029 -12.010 1.00 93.56 212 HIS A O 1
ATOM 1661 N N . VAL A 1 213 ? -5.014 -5.321 -11.019 1.00 92.62 213 VAL A N 1
ATOM 1662 C CA . VAL A 1 213 ? -5.457 -5.619 -9.650 1.00 92.62 213 VAL A CA 1
ATOM 1663 C C . VAL A 1 213 ? -6.981 -5.587 -9.541 1.00 92.62 213 VAL A C 1
ATOM 1665 O O . VAL A 1 213 ? -7.570 -6.524 -9.009 1.00 92.62 213 VAL A O 1
ATOM 1668 N N . SER A 1 214 ? -7.636 -4.551 -10.076 1.00 87.38 214 SER A N 1
ATOM 1669 C CA . SER A 1 214 ? -9.101 -4.436 -10.006 1.00 87.38 214 SER A CA 1
ATOM 1670 C C . SER A 1 214 ? -9.824 -5.542 -10.783 1.00 87.38 214 SER A C 1
ATOM 1672 O O . SER A 1 214 ? -10.849 -6.037 -10.316 1.00 87.38 214 SER A O 1
ATOM 1674 N N . ALA A 1 215 ? -9.280 -5.979 -11.925 1.00 89.44 215 ALA A N 1
ATOM 1675 C CA . ALA A 1 215 ? -9.854 -7.062 -12.720 1.00 89.44 215 ALA A CA 1
ATOM 1676 C C . ALA A 1 215 ? -9.617 -8.453 -12.106 1.00 89.44 215 ALA A C 1
ATOM 1678 O O . ALA A 1 215 ? -10.528 -9.280 -12.096 1.00 89.44 215 ALA A O 1
ATOM 1679 N N . ALA A 1 216 ? -8.409 -8.720 -11.601 1.00 93.06 216 ALA A N 1
ATOM 1680 C CA . ALA A 1 216 ? -8.048 -10.015 -11.023 1.00 93.06 216 ALA A CA 1
ATOM 1681 C C . ALA A 1 216 ? -8.668 -10.234 -9.633 1.00 93.06 216 ALA A C 1
ATOM 1683 O O . ALA A 1 216 ? -8.954 -11.369 -9.249 1.00 93.06 216 ALA A O 1
ATOM 1684 N N . HIS A 1 217 ? -8.901 -9.151 -8.887 1.00 93.62 217 HIS A N 1
ATOM 1685 C CA . HIS A 1 217 ? -9.343 -9.197 -7.500 1.00 93.62 217 HIS A CA 1
ATOM 1686 C C . HIS A 1 217 ? -10.558 -8.268 -7.280 1.00 93.62 217 HIS A C 1
ATOM 1688 O O . HIS A 1 217 ? -10.409 -7.145 -6.787 1.00 93.62 217 HIS A O 1
ATOM 1694 N N . PRO A 1 218 ? -11.793 -8.724 -7.577 1.00 91.44 218 PRO A N 1
ATOM 1695 C CA . PRO A 1 218 ? -13.003 -7.896 -7.485 1.00 91.44 218 PRO A CA 1
ATOM 1696 C C . PRO A 1 218 ? -13.395 -7.520 -6.046 1.00 91.44 218 PRO A C 1
ATOM 1698 O O . PRO A 1 218 ? -14.263 -6.684 -5.841 1.00 91.44 218 PRO A O 1
ATOM 1701 N N . LYS A 1 219 ? -12.765 -8.112 -5.026 1.00 95.88 219 LYS A N 1
ATOM 1702 C CA . LYS A 1 219 ? -12.954 -7.751 -3.612 1.00 95.88 219 LYS A CA 1
ATOM 1703 C C . LYS A 1 219 ? -11.750 -6.997 -3.041 1.00 95.88 219 LYS A C 1
ATOM 1705 O O . LYS A 1 219 ? -11.369 -7.216 -1.893 1.00 95.88 219 LYS A O 1
ATOM 1710 N N . THR A 1 220 ? -11.144 -6.120 -3.839 1.00 96.19 220 THR A N 1
ATOM 1711 C CA . THR A 1 220 ? -9.975 -5.333 -3.419 1.00 96.19 220 THR A CA 1
ATOM 1712 C C . THR A 1 220 ? -10.369 -3.962 -2.902 1.00 96.19 220 THR A C 1
ATOM 1714 O O . THR A 1 220 ? -11.129 -3.243 -3.552 1.00 96.19 220 THR A O 1
ATOM 1717 N N . LEU A 1 221 ? -9.791 -3.580 -1.765 1.00 96.69 221 LEU A N 1
ATOM 1718 C CA . LEU A 1 221 ? -9.700 -2.182 -1.362 1.00 96.69 221 LEU A CA 1
ATOM 1719 C C . LEU A 1 221 ? -8.354 -1.623 -1.830 1.00 96.69 221 LEU A C 1
ATOM 1721 O O . LEU A 1 221 ? -7.299 -2.111 -1.430 1.00 96.69 221 LEU A O 1
ATOM 1725 N N . ILE A 1 222 ? -8.401 -0.596 -2.664 1.00 96.00 222 ILE A N 1
ATOM 1726 C CA . ILE A 1 222 ? -7.236 0.126 -3.162 1.00 96.00 222 ILE A CA 1
ATOM 1727 C C . ILE A 1 222 ? -7.039 1.366 -2.283 1.00 96.00 222 ILE A C 1
ATOM 1729 O O . ILE A 1 222 ? -7.958 2.159 -2.083 1.00 96.00 222 ILE A O 1
ATOM 1733 N N . ILE A 1 223 ? -5.841 1.544 -1.745 1.00 95.69 223 ILE A N 1
ATOM 1734 C CA . ILE A 1 223 ? -5.461 2.696 -0.932 1.00 95.69 223 ILE A CA 1
ATOM 1735 C C . ILE A 1 223 ? -4.351 3.420 -1.679 1.00 95.69 223 ILE A C 1
ATOM 1737 O O . ILE A 1 223 ? -3.245 2.902 -1.811 1.00 95.69 223 ILE A O 1
ATOM 1741 N N . ILE A 1 224 ? -4.653 4.610 -2.186 1.00 93.44 224 ILE A N 1
ATOM 1742 C CA . ILE A 1 224 ? -3.691 5.434 -2.913 1.00 93.44 224 ILE A CA 1
ATOM 1743 C C . ILE A 1 224 ? -3.118 6.459 -1.947 1.00 93.44 224 ILE A C 1
ATOM 1745 O O . ILE A 1 224 ? -3.816 7.348 -1.459 1.00 93.44 224 ILE A O 1
ATOM 1749 N N . SER A 1 225 ? -1.833 6.310 -1.677 1.00 93.19 225 SER A N 1
ATOM 1750 C CA . SER A 1 225 ? -1.047 7.171 -0.816 1.00 93.19 225 SER A CA 1
ATOM 1751 C C . SER A 1 225 ? -0.545 8.373 -1.621 1.00 93.19 225 SER A C 1
ATOM 1753 O O . SER A 1 225 ? 0.323 8.235 -2.481 1.00 93.19 225 SER A O 1
ATOM 1755 N N . SER A 1 226 ? -1.093 9.561 -1.370 1.00 87.81 226 SER A N 1
ATOM 1756 C CA . SER A 1 226 ? -0.758 10.788 -2.097 1.00 87.81 226 SER A CA 1
ATOM 1757 C C . SER A 1 226 ? -0.955 12.038 -1.242 1.00 87.81 226 SER A C 1
ATOM 1759 O O . SER A 1 226 ? -2.046 12.293 -0.733 1.00 87.81 226 SER A O 1
ATOM 1761 N N . ASN A 1 227 ? 0.076 12.880 -1.168 1.00 82.00 227 ASN A N 1
ATOM 1762 C CA . ASN A 1 227 ? -0.033 14.218 -0.591 1.00 82.00 227 ASN A CA 1
ATOM 1763 C C . ASN A 1 227 ? -0.535 15.236 -1.642 1.00 82.00 227 ASN A C 1
ATOM 1765 O O . ASN A 1 227 ? -0.163 15.117 -2.819 1.00 82.00 227 ASN A O 1
ATOM 1769 N N . PRO A 1 228 ? -1.348 16.240 -1.245 1.00 62.84 228 PRO A N 1
ATOM 1770 C CA . PRO A 1 228 ? -1.729 17.355 -2.117 1.00 62.84 228 PRO A CA 1
ATOM 1771 C C . PRO A 1 228 ? -0.495 18.090 -2.667 1.00 62.84 228 PRO A C 1
ATOM 1773 O O . PRO A 1 228 ? 0.538 18.131 -2.004 1.00 62.84 228 PRO A O 1
ATOM 1776 N N . ASP A 1 229 ? -0.603 18.661 -3.870 1.00 56.88 229 ASP A N 1
ATOM 1777 C CA . ASP A 1 229 ? 0.425 19.487 -4.537 1.00 56.88 229 ASP A CA 1
ATOM 1778 C C . ASP A 1 229 ? 1.769 18.804 -4.864 1.00 56.88 229 ASP A C 1
ATOM 1780 O O . ASP A 1 229 ? 2.726 19.460 -5.281 1.00 56.88 229 ASP A O 1
ATOM 1784 N N . SER A 1 230 ? 1.849 17.476 -4.760 1.00 57.16 230 SER A N 1
ATOM 1785 C CA . SER A 1 230 ? 2.982 16.710 -5.288 1.00 57.16 230 SER A CA 1
ATOM 1786 C C . SER A 1 230 ? 2.816 16.453 -6.794 1.00 57.16 230 SER A C 1
ATOM 1788 O O . SER A 1 230 ? 1.710 16.189 -7.270 1.00 57.16 230 SER A O 1
ATOM 1790 N N . SER A 1 231 ? 3.915 16.457 -7.562 1.00 54.16 231 SER A N 1
ATOM 1791 C CA . SER A 1 231 ? 3.914 15.968 -8.958 1.00 54.16 231 SER A CA 1
ATOM 1792 C C . SER A 1 231 ? 3.338 14.546 -9.064 1.00 54.16 231 SER A C 1
ATOM 1794 O O . SER A 1 231 ? 2.692 14.205 -10.054 1.00 54.16 231 SER A O 1
ATOM 1796 N N . CYS A 1 232 ? 3.496 13.758 -7.997 1.00 51.50 232 CYS A N 1
ATOM 1797 C CA . CYS A 1 232 ? 2.944 12.418 -7.814 1.00 51.50 232 CYS A CA 1
ATOM 1798 C C . CYS A 1 232 ? 1.406 12.383 -7.735 1.00 51.50 232 CYS A C 1
ATOM 1800 O O . CYS A 1 232 ? 0.793 11.442 -8.239 1.00 51.50 232 CYS A O 1
ATOM 1802 N N . GLY A 1 233 ? 0.770 13.408 -7.156 1.00 55.94 233 GLY A N 1
ATOM 1803 C CA . GLY A 1 233 ? -0.690 13.500 -7.061 1.00 55.94 233 GLY A CA 1
ATOM 1804 C C . GLY A 1 233 ? -1.368 13.579 -8.429 1.00 55.94 233 GLY A C 1
ATOM 1805 O O . GLY A 1 233 ? -2.385 12.923 -8.653 1.00 55.94 233 GLY A O 1
ATOM 1806 N N . ASN A 1 234 ? -0.756 14.288 -9.383 1.00 59.78 234 ASN A N 1
ATOM 1807 C CA . ASN A 1 234 ? -1.236 14.325 -10.768 1.00 59.78 234 ASN A CA 1
ATOM 1808 C C . ASN A 1 234 ? -1.128 12.946 -11.442 1.00 59.78 234 ASN A C 1
ATOM 1810 O O . ASN A 1 234 ? -2.044 12.540 -12.155 1.00 59.78 234 ASN A O 1
ATOM 1814 N N . GLY A 1 235 ? -0.052 12.196 -11.173 1.00 57.91 235 GLY A N 1
ATOM 1815 C CA . GLY A 1 235 ? 0.160 10.857 -11.731 1.00 57.91 235 GLY A CA 1
ATOM 1816 C C . GLY A 1 235 ? -0.927 9.853 -11.337 1.00 57.91 235 GLY A C 1
ATOM 1817 O O . GLY A 1 235 ? -1.448 9.138 -12.194 1.00 57.91 235 GLY A O 1
ATOM 1818 N N . TRP A 1 236 ? -1.340 9.843 -10.065 1.00 66.06 236 TRP A N 1
ATOM 1819 C CA . TRP A 1 236 ? -2.428 8.971 -9.605 1.00 66.06 236 TRP A CA 1
ATOM 1820 C C . TRP A 1 236 ? -3.797 9.374 -10.150 1.00 66.06 236 TRP A C 1
ATOM 1822 O O . TRP A 1 236 ? -4.588 8.495 -10.484 1.00 66.06 236 TRP A O 1
ATOM 1832 N N . ILE A 1 237 ? -4.075 10.675 -10.281 1.00 66.75 237 ILE A N 1
ATOM 1833 C CA . ILE A 1 237 ? -5.319 11.160 -10.898 1.00 66.75 237 ILE A CA 1
ATOM 1834 C C . ILE A 1 237 ? -5.405 10.685 -12.353 1.00 66.75 237 ILE A C 1
ATOM 1836 O O . ILE A 1 237 ? -6.437 10.150 -12.754 1.00 66.75 237 ILE A O 1
ATOM 1840 N N . HIS A 1 238 ? -4.314 10.802 -13.118 1.00 65.38 238 HIS A N 1
ATOM 1841 C CA . HIS A 1 238 ? -4.258 10.283 -14.486 1.00 65.38 238 HIS A CA 1
ATOM 1842 C C . HIS A 1 238 ? -4.484 8.770 -14.545 1.00 65.38 238 HIS A C 1
ATOM 1844 O O . HIS A 1 238 ? -5.206 8.297 -15.421 1.00 65.38 238 HIS A O 1
ATOM 1850 N N . ALA A 1 239 ? -3.910 8.012 -13.609 1.00 60.97 239 ALA A N 1
ATOM 1851 C CA . ALA A 1 239 ? -4.083 6.564 -13.575 1.00 60.97 239 ALA A CA 1
ATOM 1852 C C . ALA A 1 239 ? -5.510 6.137 -13.186 1.00 60.97 239 ALA A C 1
ATOM 1854 O O . ALA A 1 239 ? -6.060 5.197 -13.762 1.00 60.97 239 ALA A O 1
ATOM 1855 N N . LEU A 1 240 ? -6.131 6.850 -12.243 1.00 68.06 240 LEU A N 1
ATOM 1856 C CA . LEU A 1 240 ? -7.511 6.624 -11.809 1.00 68.06 240 LEU A CA 1
ATOM 1857 C C . LEU A 1 240 ? -8.540 6.984 -12.885 1.00 68.06 240 LEU A C 1
ATOM 1859 O O . LEU A 1 240 ? -9.537 6.275 -13.028 1.00 68.06 240 LEU A O 1
ATOM 1863 N N . ASP A 1 241 ? -8.311 8.051 -13.654 1.00 67.06 241 ASP A N 1
ATOM 1864 C CA . ASP A 1 241 ? -9.229 8.478 -14.716 1.00 67.06 241 ASP A CA 1
ATOM 1865 C C . ASP A 1 241 ? -9.457 7.357 -15.746 1.00 67.06 241 ASP A C 1
ATOM 1867 O O . ASP A 1 241 ? -10.592 7.091 -16.147 1.00 67.06 241 ASP A O 1
ATOM 1871 N N . GLN A 1 242 ? -8.404 6.590 -16.057 1.00 62.19 242 GLN A N 1
ATOM 1872 C CA . GLN A 1 242 ? -8.466 5.463 -16.997 1.00 62.19 242 GLN A CA 1
ATOM 1873 C C . GLN A 1 242 ? -9.338 4.284 -16.529 1.00 62.19 242 GLN A C 1
ATOM 1875 O O . GLN A 1 242 ? -9.696 3.429 -17.344 1.00 62.19 242 GLN A O 1
ATOM 1880 N N . ILE A 1 243 ? -9.683 4.211 -15.241 1.00 60.69 243 ILE A N 1
ATOM 1881 C CA . ILE A 1 243 ? -10.413 3.085 -14.629 1.00 60.69 243 ILE A CA 1
ATOM 1882 C C . ILE A 1 243 ? -11.661 3.524 -13.849 1.00 60.69 243 ILE A C 1
ATOM 1884 O O . ILE A 1 243 ? -12.341 2.689 -13.247 1.00 60.69 243 ILE A O 1
ATOM 1888 N N . SER A 1 244 ? -11.996 4.814 -13.882 1.00 57.22 244 SER A N 1
ATOM 1889 C CA . SER A 1 244 ? -13.066 5.440 -13.092 1.00 57.22 244 SER A CA 1
ATOM 1890 C C . SER A 1 244 ? -14.452 4.805 -13.292 1.00 57.22 244 SER A C 1
ATOM 1892 O O . SER A 1 244 ? -15.236 4.729 -12.352 1.00 57.22 244 SER A O 1
ATOM 1894 N N . ASN A 1 245 ? -14.734 4.242 -14.473 1.00 57.41 245 ASN A N 1
ATOM 1895 C CA . ASN A 1 245 ? -15.989 3.528 -14.762 1.00 57.41 245 ASN A CA 1
ATOM 1896 C C . ASN A 1 245 ? -16.107 2.145 -14.086 1.00 57.41 245 ASN A C 1
ATOM 1898 O O . ASN A 1 245 ? -17.147 1.499 -14.202 1.00 57.41 245 ASN A O 1
ATOM 1902 N N . SER A 1 246 ? -15.050 1.667 -13.422 1.00 54.59 246 SER A N 1
ATOM 1903 C CA . SER A 1 246 ? -14.975 0.329 -12.812 1.00 54.59 246 SER A CA 1
ATOM 1904 C C . SER A 1 246 ? -14.788 0.339 -11.291 1.00 54.59 246 SER A C 1
ATOM 1906 O O . SER A 1 246 ? -14.708 -0.731 -10.690 1.00 54.59 246 SER A O 1
ATOM 1908 N N . LEU A 1 247 ? -14.721 1.523 -10.666 1.00 54.62 247 LEU A N 1
ATOM 1909 C CA . LEU A 1 247 ? -14.353 1.692 -9.258 1.00 54.62 247 LEU A CA 1
ATOM 1910 C C . LEU A 1 247 ? -15.195 2.777 -8.575 1.00 54.62 247 LEU A C 1
ATOM 1912 O O . LEU A 1 247 ? -15.301 3.902 -9.063 1.00 54.62 247 LEU A O 1
ATOM 1916 N N . GLU A 1 248 ? -15.742 2.464 -7.399 1.00 57.59 248 GLU A N 1
ATOM 1917 C CA . GLU A 1 248 ? -16.225 3.492 -6.471 1.00 57.59 248 GLU A CA 1
ATOM 1918 C C . GLU A 1 248 ? -15.007 4.139 -5.793 1.00 57.59 248 GLU A C 1
ATOM 1920 O O . GLU A 1 248 ? -14.137 3.431 -5.279 1.00 57.59 248 GLU A O 1
ATOM 1925 N N . TRP A 1 249 ? -14.921 5.473 -5.790 1.00 56.69 249 TRP A N 1
ATOM 1926 C CA . TRP A 1 249 ? -13.812 6.181 -5.150 1.00 56.69 249 TRP A CA 1
ATOM 1927 C C . TRP A 1 249 ? -14.288 7.372 -4.322 1.00 56.69 249 TRP A C 1
ATOM 1929 O O . TRP A 1 249 ? -15.282 8.026 -4.647 1.00 56.69 249 TRP A O 1
ATOM 1939 N N . ILE A 1 250 ? -13.563 7.651 -3.238 1.00 58.00 250 ILE A N 1
ATOM 1940 C CA . ILE A 1 250 ? -13.828 8.785 -2.353 1.00 58.00 250 ILE A CA 1
ATOM 1941 C C . ILE A 1 250 ? -12.539 9.609 -2.197 1.00 58.00 250 ILE A C 1
ATOM 1943 O O . ILE A 1 250 ? -11.536 9.070 -1.715 1.00 58.00 250 ILE A O 1
ATOM 1947 N N . PRO A 1 251 ? -12.541 10.909 -2.555 1.00 58.47 251 PRO A N 1
ATOM 1948 C CA . PRO A 1 251 ? -11.434 11.800 -2.228 1.00 58.47 251 PRO A CA 1
ATOM 1949 C C . PRO A 1 251 ? -11.339 11.971 -0.708 1.00 58.47 251 PRO A C 1
ATOM 1951 O O . PRO A 1 251 ? -12.329 12.295 -0.045 1.00 58.47 251 PRO A O 1
ATOM 1954 N N . GLY A 1 252 ? -10.147 11.771 -0.147 1.00 43.34 252 GLY A N 1
ATOM 1955 C CA . GLY A 1 252 ? -9.868 12.050 1.258 1.00 43.34 252 GLY A CA 1
ATOM 1956 C C . GLY A 1 252 ? -9.857 13.553 1.539 1.00 43.34 252 GLY A C 1
ATOM 1957 O O . GLY A 1 252 ? -8.804 14.174 1.487 1.00 43.34 252 GLY A O 1
ATOM 1958 N N . GLY A 1 253 ? -11.025 14.119 1.854 1.00 39.53 253 GLY A N 1
ATOM 1959 C CA . GLY A 1 253 ? -11.187 15.504 2.313 1.00 39.53 253 GLY A CA 1
ATOM 1960 C C . GLY A 1 253 ? -11.002 16.570 1.223 1.00 39.53 253 GLY A C 1
ATOM 1961 O O . GLY A 1 253 ? -10.272 16.393 0.254 1.00 39.53 253 GLY A O 1
ATOM 1962 N N . GLN A 1 254 ? -11.680 17.714 1.368 1.00 33.50 254 GLN A N 1
ATOM 1963 C CA . GLN A 1 254 ? -11.314 18.903 0.597 1.00 33.50 254 GLN A CA 1
ATOM 1964 C C . GLN A 1 254 ? -9.960 19.400 1.110 1.00 33.50 254 GLN A C 1
ATOM 1966 O O . GLN A 1 254 ? -9.832 19.716 2.295 1.00 33.50 254 GLN A O 1
ATOM 1971 N N . SER A 1 255 ? -8.967 19.504 0.230 1.00 34.53 255 SER A N 1
ATOM 1972 C CA . SER A 1 255 ? -7.814 20.365 0.483 1.00 34.53 255 SER A CA 1
ATOM 1973 C C . SER A 1 255 ? -8.327 21.781 0.782 1.00 34.53 255 SER A C 1
ATOM 1975 O O . SER A 1 255 ? -9.246 22.239 0.093 1.00 34.53 255 SER A O 1
ATOM 1977 N N . PRO A 1 256 ? -7.783 22.504 1.780 1.00 25.06 256 PRO A N 1
ATOM 1978 C CA . PRO A 1 256 ? -8.039 23.936 1.870 1.00 25.06 256 PRO A CA 1
ATOM 1979 C C . PRO A 1 256 ? -7.645 24.593 0.532 1.00 25.06 256 PRO A C 1
ATOM 1981 O O . PRO A 1 256 ? -6.747 24.087 -0.147 1.00 25.06 256 PRO A O 1
ATOM 1984 N N . PRO A 1 257 ? -8.320 25.679 0.110 1.00 24.95 257 PRO A N 1
ATOM 1985 C CA . PRO A 1 257 ? -8.021 26.327 -1.160 1.00 24.95 257 PRO A CA 1
ATOM 1986 C C . PRO A 1 257 ? -6.535 26.689 -1.220 1.00 24.95 257 PRO A C 1
ATOM 1988 O O . PRO A 1 257 ? -6.008 27.328 -0.309 1.00 24.95 257 PRO A O 1
ATOM 1991 N N . ILE A 1 258 ? -5.873 26.256 -2.295 1.00 28.97 258 ILE A N 1
ATOM 1992 C CA . ILE A 1 258 ? -4.459 26.502 -2.581 1.00 28.97 258 ILE A CA 1
ATOM 1993 C C . ILE A 1 258 ? -4.270 28.011 -2.778 1.00 28.97 258 ILE A C 1
ATOM 1995 O O . ILE A 1 258 ? -4.383 28.539 -3.884 1.00 28.97 258 ILE A O 1
ATOM 1999 N N . THR A 1 259 ? -3.982 28.740 -1.704 1.00 22.88 259 THR A N 1
ATOM 2000 C CA . THR A 1 259 ? -3.187 29.962 -1.807 1.00 22.88 259 THR A CA 1
ATOM 2001 C C . THR A 1 259 ? -1.734 29.539 -1.777 1.00 22.88 259 THR A C 1
ATOM 2003 O O . THR A 1 259 ? -1.218 29.138 -0.738 1.00 22.88 259 THR A O 1
ATOM 2006 N N . ALA A 1 260 ? -1.098 29.598 -2.945 1.00 28.80 260 ALA A N 1
ATOM 2007 C CA . ALA A 1 260 ? 0.320 29.356 -3.118 1.00 28.80 260 ALA A CA 1
ATOM 2008 C C . ALA A 1 260 ? 1.138 30.225 -2.152 1.00 28.80 260 ALA A C 1
ATOM 2010 O O . ALA A 1 260 ? 1.314 31.422 -2.374 1.00 28.80 260 ALA A O 1
ATOM 2011 N N . THR A 1 261 ? 1.694 29.615 -1.113 1.00 25.00 261 THR A N 1
ATOM 2012 C CA . THR A 1 261 ? 2.857 30.162 -0.421 1.00 25.00 261 THR A CA 1
ATOM 2013 C C . THR A 1 261 ? 3.943 29.105 -0.445 1.00 25.00 261 THR A C 1
ATOM 2015 O O . THR A 1 261 ? 3.866 28.086 0.235 1.00 25.00 261 THR A O 1
ATOM 2018 N N . LYS A 1 262 ? 4.926 29.367 -1.313 1.00 27.16 262 LYS A N 1
ATOM 2019 C CA . LYS A 1 262 ? 6.269 28.792 -1.287 1.00 27.16 262 LYS A CA 1
ATOM 2020 C C . LYS A 1 262 ? 6.768 28.754 0.152 1.00 27.16 262 LYS A C 1
ATOM 2022 O O . LYS A 1 262 ? 6.794 29.811 0.765 1.00 27.16 262 LYS A O 1
ATOM 2027 N N . GLU A 1 263 ? 7.179 27.580 0.614 1.00 24.95 263 GLU A N 1
ATOM 2028 C CA . GLU A 1 263 ? 8.341 27.340 1.485 1.00 24.95 263 GLU A CA 1
ATOM 2029 C C . GLU A 1 263 ? 8.220 25.940 2.083 1.00 24.95 263 GLU A C 1
ATOM 2031 O O . GLU A 1 263 ? 7.642 25.771 3.146 1.00 24.95 263 GLU A O 1
ATOM 2036 N N . TRP A 1 264 ? 8.767 24.942 1.384 1.00 25.92 264 TRP A N 1
ATOM 2037 C CA . TRP A 1 264 ? 9.195 23.677 1.985 1.00 25.92 264 TRP A CA 1
ATOM 2038 C C . TRP A 1 264 ? 10.448 23.209 1.226 1.00 25.92 264 TRP A C 1
ATOM 2040 O O . TRP A 1 264 ? 10.355 22.588 0.167 1.00 25.92 264 TRP A O 1
ATOM 2050 N N . ILE A 1 265 ? 11.612 23.636 1.727 1.00 27.91 265 ILE A N 1
ATOM 20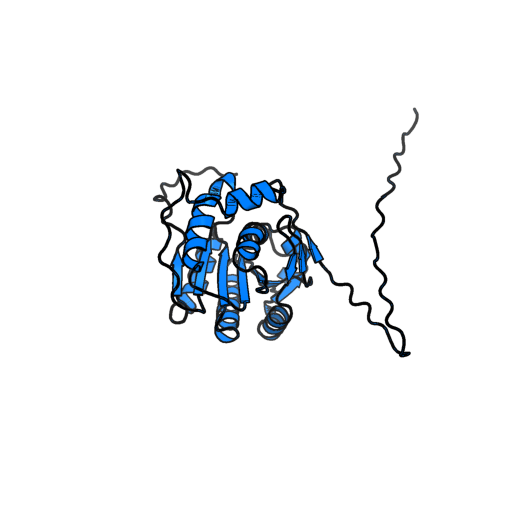51 C CA . ILE A 1 265 ? 12.870 22.872 1.701 1.00 27.91 265 ILE A CA 1
ATOM 2052 C C . ILE A 1 265 ? 13.007 22.287 3.103 1.00 27.91 265 ILE A C 1
ATOM 2054 O O . ILE A 1 265 ? 12.723 23.052 4.054 1.00 27.91 265 ILE A O 1
#

Sequence (265 aa):
MEKLVLSFQPKRKISQSRWTTSGCKGYSLQVTMTHLISEHAGILYPSDLQELGELITSKWRAGDLPPLKPLRGLPAAIIVPHASYTHCLPQLRQAFSSTFEVQPELIAVLAPLHRPCLREDADKGRSIFCPESSLWETPGGKIELALSSMDALAEALATDFDRNDCYFQEEYAIELLLPFCLRRFPSVPLLPILADLNGEAGWLAASKVLKHVSAAHPKTLIIISSNPDSSCGNGWIHALDQISNSLEWIPGGQSPPITATKEWI

Foldseek 3Di:
DDDDDDDDDDDDDDDDDDDDDDDDPDDDPPPPQDEAEDPCDPPQHHLAQVRLCCLQDPDDDVVADDADAADDFPPAEEEAAQGRCVPGSSLLNNRLSNDQVAAFLEEEEEEEQPDDDDPVCVVLQAFKEFAPHQWYQGSNGIAGAPVVLLVVLCVQVVRHYDHHCVSVNPDCLRVSCVNVCCVRHVPRHYTYMYGHQPDDSRLVSLLSSVVSCCVVGRRYYYYYHDDPPDSVVVSVVSSCVSCVVRYHYDYSDDDDPDPDDDDDD